Protein AF-A0A6V7QN19-F1 (afdb_monomer_lite)

InterPro domains:
  IPR008685 Centromere protein Mis12 [PF05859] (8-188)
  IPR008685 Centromere protein Mis12 [PTHR14527] (1-191)

Structure (mmCIF, N/CA/C/O backbone):
data_AF-A0A6V7QN19-F1
#
_entry.id   AF-A0A6V7QN19-F1
#
loop_
_atom_site.group_PDB
_atom_site.id
_atom_site.type_symbol
_atom_site.label_atom_id
_atom_site.label_alt_id
_atom_site.label_comp_id
_atom_site.label_asym_id
_atom_site.label_entity_id
_atom_site.label_seq_id
_atom_site.pdbx_PDB_ins_code
_atom_site.Cartn_x
_atom_site.Cartn_y
_atom_site.Cartn_z
_atom_site.occupancy
_atom_site.B_iso_or_equiv
_atom_site.auth_seq_id
_atom_site.auth_comp_id
_atom_site.auth_asym_id
_atom_site.auth_atom_id
_atom_site.pdbx_PDB_model_num
ATOM 1 N N . MET A 1 1 ? 31.272 -6.705 -22.061 1.00 44.31 1 MET A N 1
ATOM 2 C CA . MET A 1 1 ? 30.034 -7.475 -21.869 1.00 44.31 1 MET A CA 1
ATOM 3 C C . MET A 1 1 ? 28.906 -6.750 -22.588 1.00 44.31 1 MET A C 1
ATOM 5 O O . MET A 1 1 ? 28.684 -5.575 -22.308 1.00 44.31 1 MET A O 1
ATOM 9 N N . LYS A 1 2 ? 28.312 -7.354 -23.618 1.00 42.09 2 LYS A N 1
ATOM 10 C CA . LYS A 1 2 ? 27.216 -6.743 -24.399 1.00 42.09 2 LYS A CA 1
ATOM 11 C C . LYS A 1 2 ? 25.901 -6.929 -23.632 1.00 42.09 2 LYS A C 1
ATOM 13 O O . LYS A 1 2 ? 25.722 -7.966 -23.018 1.00 42.09 2 LYS A O 1
ATOM 18 N N . VAL A 1 3 ? 24.955 -5.990 -23.747 1.00 51.81 3 VAL A N 1
ATOM 19 C CA . VAL A 1 3 ? 23.588 -6.054 -23.157 1.00 51.81 3 VAL A CA 1
ATOM 20 C C . VAL A 1 3 ? 22.893 -7.420 -23.357 1.00 51.81 3 VAL A C 1
ATOM 22 O O . VAL A 1 3 ? 22.136 -7.869 -22.505 1.00 51.81 3 VAL A O 1
ATOM 25 N N . ARG A 1 4 ? 23.225 -8.128 -24.443 1.00 48.44 4 ARG A N 1
ATOM 26 C CA . ARG A 1 4 ? 22.726 -9.479 -24.746 1.00 48.44 4 ARG A CA 1
ATOM 27 C C . ARG A 1 4 ? 23.249 -10.593 -23.831 1.00 48.44 4 ARG A C 1
ATOM 29 O O . ARG A 1 4 ? 22.544 -11.567 -23.623 1.00 48.44 4 ARG A O 1
ATOM 36 N N . GLU A 1 5 ? 24.462 -10.472 -23.298 1.00 53.03 5 GLU A N 1
ATOM 37 C CA . GLU A 1 5 ? 25.023 -11.453 -22.351 1.00 53.03 5 GLU A CA 1
ATOM 38 C C . GLU A 1 5 ? 24.350 -11.324 -20.979 1.00 53.03 5 GLU A C 1
ATOM 40 O O . GLU A 1 5 ? 24.149 -12.318 -20.294 1.00 53.03 5 GLU A O 1
ATOM 45 N N . SER A 1 6 ? 23.931 -10.112 -20.606 1.00 57.66 6 SER A N 1
ATOM 46 C CA . SER A 1 6 ? 23.179 -9.875 -19.375 1.00 57.66 6 SER A CA 1
ATOM 47 C C . SER A 1 6 ? 21.701 -10.250 -19.437 1.00 57.66 6 SER A C 1
ATOM 49 O O . SER A 1 6 ? 21.143 -10.648 -18.422 1.00 57.66 6 SER A O 1
ATOM 51 N N . GLU A 1 7 ? 21.061 -10.144 -20.604 1.00 62.59 7 GLU A N 1
ATOM 52 C CA . GLU A 1 7 ? 19.684 -10.630 -20.782 1.00 62.59 7 GLU A CA 1
ATOM 53 C C . GLU A 1 7 ? 19.607 -12.152 -20.631 1.00 62.59 7 GLU A C 1
ATOM 55 O O . GLU A 1 7 ? 18.720 -12.652 -19.947 1.00 62.59 7 GLU A O 1
ATOM 60 N N . ALA A 1 8 ? 20.603 -12.877 -21.149 1.00 65.62 8 ALA A N 1
ATOM 61 C CA . ALA A 1 8 ? 20.695 -14.325 -20.977 1.00 65.62 8 ALA A CA 1
ATOM 62 C C . ALA A 1 8 ? 20.822 -14.746 -19.499 1.00 65.62 8 ALA A C 1
ATOM 64 O O . ALA A 1 8 ? 20.271 -15.770 -19.106 1.00 65.62 8 ALA A O 1
ATOM 65 N N . ILE A 1 9 ? 21.510 -13.952 -18.668 1.00 67.44 9 ILE A N 1
ATOM 66 C CA . ILE A 1 9 ? 21.626 -14.207 -17.222 1.00 67.44 9 ILE A CA 1
ATOM 67 C C . ILE A 1 9 ? 20.256 -14.102 -16.538 1.00 67.44 9 ILE A C 1
ATOM 69 O O . ILE A 1 9 ? 19.922 -14.927 -15.689 1.00 67.44 9 ILE A O 1
ATOM 73 N N . PHE A 1 10 ? 19.447 -13.108 -16.912 1.00 74.06 10 PHE A N 1
ATOM 74 C CA . PHE A 1 10 ? 18.097 -12.962 -16.370 1.00 74.06 10 PHE A CA 1
ATOM 75 C C . PHE A 1 10 ? 17.202 -14.140 -16.751 1.00 74.06 10 PHE A C 1
ATOM 77 O O . PHE A 1 10 ? 16.512 -14.673 -15.884 1.00 74.06 10 PHE A O 1
ATOM 84 N N . ASP A 1 11 ? 17.284 -14.597 -18.001 1.00 72.81 11 ASP A N 1
ATOM 85 C CA . ASP A 1 11 ? 16.518 -15.749 -18.482 1.00 72.81 11 ASP A CA 1
ATOM 86 C C . ASP A 1 11 ? 16.903 -17.048 -17.753 1.00 72.81 11 ASP A C 1
ATOM 88 O O . ASP A 1 11 ? 16.025 -17.821 -17.370 1.00 72.81 11 ASP A O 1
ATOM 92 N N . VAL A 1 12 ? 18.199 -17.274 -17.499 1.00 72.25 12 VAL A N 1
ATOM 93 C CA . VAL A 1 12 ? 18.695 -18.444 -16.746 1.00 72.25 12 VAL A CA 1
ATOM 94 C C . VAL A 1 12 ? 18.194 -18.442 -15.301 1.00 72.25 12 VAL A C 1
ATOM 96 O O . VAL A 1 12 ? 17.815 -19.488 -14.777 1.00 72.25 12 VAL A O 1
ATOM 99 N N . LEU A 1 13 ? 18.152 -17.271 -14.663 1.00 70.62 13 LEU A N 1
ATOM 100 C CA . LEU A 1 13 ? 17.675 -17.117 -13.287 1.00 70.62 13 LEU A CA 1
ATOM 101 C C . LEU A 1 13 ? 16.143 -17.003 -13.187 1.00 70.62 13 LEU A C 1
ATOM 103 O O . LEU A 1 13 ? 15.611 -16.862 -12.086 1.00 70.62 13 LEU A O 1
ATOM 107 N N . GLY A 1 14 ? 15.424 -17.032 -14.316 1.00 77.81 14 GLY A N 1
ATOM 108 C CA . GLY A 1 14 ? 13.977 -16.805 -14.365 1.00 77.81 14 GLY A CA 1
ATOM 109 C C . GLY A 1 14 ? 13.561 -15.414 -13.869 1.00 77.81 14 GLY A C 1
ATOM 110 O O . GLY A 1 14 ? 12.418 -15.215 -13.456 1.00 77.81 14 GLY A O 1
ATOM 111 N N . LEU A 1 15 ? 14.486 -14.453 -13.867 1.00 81.19 15 LEU A N 1
ATOM 112 C CA . LEU A 1 15 ? 14.254 -13.099 -13.389 1.00 81.19 15 LEU A CA 1
ATOM 113 C C . LEU A 1 15 ? 13.759 -12.220 -14.531 1.00 81.19 15 LEU A C 1
ATOM 115 O O . LEU A 1 15 ? 14.274 -12.259 -15.642 1.00 81.19 15 LEU A O 1
ATOM 119 N N . ASN A 1 16 ? 12.811 -11.334 -14.228 1.00 84.12 16 ASN A N 1
ATOM 120 C CA . ASN A 1 16 ? 12.414 -10.275 -15.149 1.00 84.12 16 ASN A CA 1
ATOM 121 C C . ASN A 1 16 ? 12.486 -8.904 -14.458 1.00 84.12 16 ASN A C 1
ATOM 123 O O . ASN A 1 16 ? 11.468 -8.367 -14.013 1.00 84.12 16 ASN A O 1
ATOM 127 N N . PRO A 1 17 ? 13.689 -8.310 -14.358 1.00 83.12 17 PRO A N 1
ATOM 128 C CA . PRO A 1 17 ? 13.866 -7.006 -13.721 1.00 83.12 17 PRO A CA 1
ATOM 129 C C . PRO A 1 17 ? 13.102 -5.888 -14.433 1.00 83.12 17 PRO A C 1
ATOM 131 O O . PRO A 1 17 ? 12.690 -4.925 -13.794 1.00 83.12 17 PRO A O 1
ATOM 134 N N . GLN A 1 18 ? 12.890 -6.005 -15.749 1.00 84.44 18 GLN A N 1
ATOM 135 C CA . GLN A 1 18 ? 12.096 -5.035 -16.505 1.00 84.44 18 GLN A CA 1
ATOM 136 C C . GLN A 1 18 ? 10.628 -5.070 -16.083 1.00 84.44 18 GLN A C 1
ATOM 138 O O . GLN A 1 18 ? 10.024 -4.012 -15.936 1.00 84.44 18 GLN A O 1
ATOM 143 N N . LEU A 1 19 ? 10.064 -6.261 -15.856 1.00 88.12 19 LEU A N 1
ATOM 144 C CA . LEU A 1 19 ? 8.696 -6.410 -15.360 1.00 88.12 19 LEU A CA 1
ATOM 145 C C . LEU A 1 19 ? 8.538 -5.741 -13.992 1.00 88.12 19 LEU A C 1
ATOM 147 O O . LEU A 1 19 ? 7.644 -4.919 -13.827 1.00 88.12 19 LEU A O 1
ATOM 151 N N . PHE A 1 20 ? 9.455 -6.021 -13.063 1.00 87.56 20 PHE A N 1
ATOM 152 C CA . PHE A 1 20 ? 9.463 -5.410 -11.732 1.00 87.56 20 PHE A CA 1
ATOM 153 C C . PHE A 1 20 ? 9.578 -3.879 -11.786 1.00 87.56 20 PHE A C 1
ATOM 155 O O . PHE A 1 20 ? 8.831 -3.157 -11.130 1.00 87.56 20 PHE A O 1
ATOM 162 N N . ILE A 1 21 ? 10.492 -3.360 -12.608 1.00 89.31 21 ILE A N 1
ATOM 163 C CA . ILE A 1 21 ? 10.660 -1.915 -12.792 1.00 89.31 21 ILE A CA 1
ATOM 164 C C . ILE A 1 21 ? 9.393 -1.285 -13.368 1.00 89.31 21 ILE A C 1
ATOM 166 O O . ILE A 1 21 ? 8.974 -0.235 -12.891 1.00 89.31 21 ILE A O 1
ATOM 170 N N . ASN A 1 22 ? 8.770 -1.917 -14.363 1.00 91.38 22 ASN A N 1
ATOM 171 C CA . ASN A 1 22 ? 7.523 -1.427 -14.946 1.00 91.38 22 ASN A CA 1
ATOM 172 C C . ASN A 1 22 ? 6.380 -1.426 -13.924 1.00 91.38 22 ASN A C 1
ATOM 174 O O . ASN A 1 22 ? 5.590 -0.490 -13.905 1.00 91.38 22 ASN A O 1
ATOM 178 N N . GLU A 1 23 ? 6.305 -2.430 -13.052 1.00 93.19 23 GLU A N 1
ATOM 179 C CA . GLU A 1 23 ? 5.313 -2.481 -11.977 1.00 93.19 23 GLU A CA 1
ATOM 180 C C . GLU A 1 23 ? 5.488 -1.325 -10.983 1.00 93.19 23 GLU A C 1
ATOM 182 O O . GLU A 1 23 ? 4.512 -0.660 -10.631 1.00 93.19 23 GLU A O 1
ATOM 187 N N . ILE A 1 24 ? 6.731 -1.007 -10.601 1.00 92.69 24 ILE A N 1
ATOM 188 C CA . ILE A 1 24 ? 7.025 0.165 -9.763 1.00 92.69 24 ILE A CA 1
ATOM 189 C C . ILE A 1 24 ? 6.647 1.462 -10.481 1.00 92.69 24 ILE A C 1
ATOM 191 O O . ILE A 1 24 ? 6.028 2.332 -9.872 1.00 92.69 24 ILE A O 1
ATOM 195 N N . LEU A 1 25 ? 7.002 1.602 -11.763 1.00 91.81 25 LEU A N 1
ATOM 196 C CA . LEU A 1 25 ? 6.656 2.783 -12.560 1.00 91.81 25 LEU A CA 1
ATOM 197 C C . LEU A 1 25 ? 5.141 2.999 -12.601 1.00 91.81 25 LEU A C 1
ATOM 199 O O . LEU A 1 25 ? 4.678 4.099 -12.312 1.00 91.81 25 LEU A O 1
ATOM 203 N N . ASN A 1 26 ? 4.383 1.937 -12.877 1.00 93.31 26 ASN A N 1
ATOM 204 C CA . ASN A 1 26 ? 2.924 1.977 -12.906 1.00 93.31 26 ASN A CA 1
ATOM 205 C C . ASN A 1 26 ? 2.342 2.322 -11.531 1.00 93.31 26 ASN A C 1
ATOM 207 O O . ASN A 1 26 ? 1.476 3.182 -11.435 1.00 93.31 26 ASN A O 1
ATOM 211 N N . THR A 1 27 ? 2.864 1.720 -10.459 1.00 95.06 27 THR A N 1
ATOM 212 C CA . THR A 1 27 ? 2.413 2.003 -9.087 1.00 95.06 27 THR A CA 1
ATOM 213 C C . THR A 1 27 ? 2.610 3.476 -8.732 1.00 95.06 27 THR A C 1
ATOM 215 O O . THR A 1 27 ? 1.722 4.116 -8.174 1.00 95.06 27 THR A O 1
ATOM 218 N N . VAL A 1 28 ? 3.775 4.036 -9.063 1.00 93.75 28 VAL A N 1
ATOM 219 C CA . VAL A 1 28 ? 4.083 5.450 -8.823 1.00 93.75 28 VAL A CA 1
ATOM 220 C C . VAL A 1 28 ? 3.143 6.358 -9.621 1.00 93.75 28 VAL A C 1
ATOM 222 O O . VAL A 1 28 ? 2.650 7.347 -9.074 1.00 93.75 28 VAL A O 1
ATOM 225 N N . ASP A 1 29 ? 2.858 6.009 -10.874 1.00 92.75 29 ASP A N 1
ATOM 226 C CA . ASP A 1 29 ? 1.894 6.729 -11.706 1.00 92.75 29 ASP A CA 1
ATOM 227 C C . ASP A 1 29 ? 0.478 6.691 -11.111 1.00 92.75 29 ASP A C 1
ATOM 229 O O . ASP A 1 29 ? -0.136 7.747 -10.939 1.00 92.75 29 ASP A O 1
ATOM 233 N N . ASP A 1 30 ? -0.003 5.514 -10.706 1.00 95.38 30 ASP A N 1
ATOM 234 C CA . ASP A 1 30 ? -1.319 5.328 -10.086 1.00 95.38 30 ASP A CA 1
ATOM 235 C C . ASP A 1 30 ? -1.451 6.120 -8.774 1.00 95.38 30 ASP A C 1
ATOM 237 O O . ASP A 1 30 ? -2.483 6.742 -8.506 1.00 95.38 30 ASP A O 1
ATOM 241 N N . MET A 1 31 ? -0.393 6.157 -7.956 1.00 94.69 31 MET A N 1
ATOM 242 C CA . MET A 1 31 ? -0.372 6.927 -6.708 1.00 94.69 31 MET A CA 1
ATOM 243 C C . MET A 1 31 ? -0.483 8.435 -6.957 1.00 94.69 31 MET A C 1
ATOM 245 O O . MET A 1 31 ? -1.203 9.133 -6.238 1.00 94.69 31 MET A O 1
ATOM 249 N N . VAL A 1 32 ? 0.229 8.952 -7.960 1.00 92.75 32 VAL A N 1
ATOM 250 C CA . VAL A 1 32 ? 0.202 10.379 -8.313 1.00 92.75 32 VAL A CA 1
ATOM 251 C C . VAL A 1 32 ? -1.164 10.762 -8.860 1.00 92.75 32 VAL A C 1
ATOM 253 O O . VAL A 1 32 ? -1.743 11.757 -8.422 1.00 92.75 32 VAL A O 1
ATOM 256 N N . GLU A 1 33 ? -1.696 9.957 -9.777 1.00 92.12 33 GLU A N 1
ATOM 257 C CA . GLU A 1 33 ? -3.045 10.103 -10.319 1.00 92.12 33 GLU A CA 1
ATOM 258 C C . GLU A 1 33 ? -4.084 10.146 -9.190 1.00 92.12 33 GLU A C 1
ATOM 260 O O . GLU A 1 33 ? -4.809 11.136 -9.052 1.00 92.12 33 GLU A O 1
ATOM 265 N N . GLY A 1 34 ? -4.070 9.147 -8.302 1.00 94.31 34 GLY A N 1
ATOM 266 C CA . GLY A 1 34 ? -4.995 9.055 -7.174 1.00 94.31 34 GLY A CA 1
ATOM 267 C C . GLY A 1 34 ? -4.894 10.226 -6.192 1.00 94.31 34 GLY A C 1
ATOM 268 O O . GLY A 1 34 ? -5.916 10.732 -5.723 1.00 94.31 34 GLY A O 1
ATOM 269 N N . ALA A 1 35 ? -3.683 10.712 -5.900 1.00 94.19 35 ALA A N 1
ATOM 270 C CA . ALA A 1 35 ? -3.482 11.850 -5.003 1.00 94.19 35 ALA A CA 1
ATOM 271 C C . ALA A 1 35 ? -4.088 13.144 -5.569 1.00 94.19 35 ALA A C 1
ATOM 273 O O . ALA A 1 35 ? -4.778 13.879 -4.856 1.00 94.19 35 ALA A O 1
ATOM 274 N N . PHE A 1 36 ? -3.863 13.423 -6.856 1.00 93.75 36 PHE A N 1
ATOM 275 C CA . PHE A 1 36 ? -4.423 14.613 -7.491 1.00 93.75 36 PHE A CA 1
ATOM 276 C C . PHE A 1 36 ? -5.934 14.497 -7.706 1.00 93.75 36 PHE A C 1
ATOM 278 O O . PHE A 1 36 ? -6.640 15.486 -7.504 1.00 93.75 36 PHE A O 1
ATOM 285 N N . ASP A 1 37 ? -6.451 13.313 -8.027 1.00 93.62 37 ASP A N 1
ATOM 286 C CA . ASP A 1 37 ? -7.893 13.077 -8.114 1.00 93.62 37 ASP A CA 1
ATOM 287 C C . ASP A 1 37 ? -8.578 13.280 -6.757 1.00 93.62 37 ASP A C 1
ATOM 289 O O . ASP A 1 37 ? -9.614 13.946 -6.680 1.00 93.62 37 ASP A O 1
ATOM 293 N N . PHE A 1 38 ? -7.966 12.820 -5.663 1.00 92.31 38 PHE A N 1
ATOM 294 C CA . PHE A 1 38 ? -8.438 13.106 -4.307 1.00 92.31 38 PHE A CA 1
ATOM 295 C C . PHE A 1 38 ? -8.455 14.611 -4.004 1.00 92.31 38 PHE A C 1
ATOM 297 O O . PHE A 1 38 ? -9.438 15.133 -3.464 1.00 92.31 38 PHE A O 1
ATOM 304 N N . CYS A 1 39 ? -7.394 15.339 -4.374 1.00 87.56 39 CYS A N 1
ATOM 305 C CA . CYS A 1 39 ? -7.366 16.794 -4.242 1.00 87.56 39 CYS A CA 1
ATOM 306 C C . CYS A 1 39 ? -8.524 17.437 -5.009 1.00 87.56 39 CYS A C 1
ATOM 308 O O . CYS A 1 39 ? -9.224 18.281 -4.445 1.00 87.56 39 CYS A O 1
ATOM 310 N N . LEU A 1 40 ? -8.756 17.011 -6.256 1.00 87.81 40 LEU A N 1
ATOM 311 C CA . LEU A 1 40 ? -9.830 17.533 -7.092 1.00 87.81 40 LEU A CA 1
ATOM 312 C C . LEU A 1 40 ? -11.214 17.265 -6.475 1.00 87.81 40 LEU A C 1
ATOM 314 O O . LEU A 1 40 ? -12.051 18.167 -6.419 1.00 87.81 40 LEU A O 1
ATOM 318 N N . GLN A 1 41 ? -11.436 16.061 -5.945 1.00 88.69 41 GLN A N 1
ATOM 319 C CA . GLN A 1 41 ? -12.682 15.679 -5.273 1.00 88.69 41 GLN A CA 1
ATOM 320 C C . GLN A 1 41 ? -12.957 16.507 -4.012 1.00 88.69 41 GLN A C 1
ATOM 322 O O . GLN A 1 41 ? -14.112 16.805 -3.708 1.00 88.69 41 GLN A O 1
ATOM 327 N N . ARG A 1 42 ? -11.914 16.920 -3.278 1.00 85.25 42 ARG A N 1
ATOM 328 C CA . ARG A 1 42 ? -12.059 17.757 -2.076 1.00 85.25 42 ARG A CA 1
ATOM 329 C C . ARG A 1 42 ? -12.224 19.249 -2.357 1.00 85.25 42 ARG A C 1
ATOM 331 O O . ARG A 1 42 ? -12.666 19.977 -1.466 1.00 85.25 42 ARG A O 1
ATOM 338 N N . MET A 1 43 ? -11.924 19.724 -3.566 1.00 77.81 43 MET A N 1
ATOM 339 C CA . MET A 1 43 ? -12.007 21.153 -3.904 1.00 77.81 43 MET A CA 1
ATOM 340 C C . MET A 1 43 ? -13.359 21.818 -3.591 1.00 77.81 43 MET A C 1
ATOM 342 O O . MET A 1 43 ? -13.329 22.931 -3.066 1.00 77.81 43 MET A O 1
ATOM 346 N N . PRO A 1 44 ? -14.533 21.205 -3.846 1.00 75.94 44 PRO A N 1
ATOM 347 C CA . PRO A 1 44 ? -15.823 21.835 -3.551 1.00 75.94 44 PRO A CA 1
ATOM 348 C C . PRO A 1 44 ? -16.032 22.100 -2.055 1.00 75.94 44 PRO A C 1
ATOM 350 O O . PRO A 1 44 ? -16.618 23.113 -1.683 1.00 75.94 44 PRO A O 1
ATOM 353 N N . VAL A 1 45 ? -15.504 21.220 -1.198 1.00 77.69 45 VAL A N 1
ATOM 354 C CA . VAL A 1 45 ? -15.552 21.362 0.265 1.00 77.69 45 VAL A CA 1
ATOM 355 C C . VAL A 1 45 ? -14.643 22.507 0.724 1.00 77.69 45 VAL A C 1
ATOM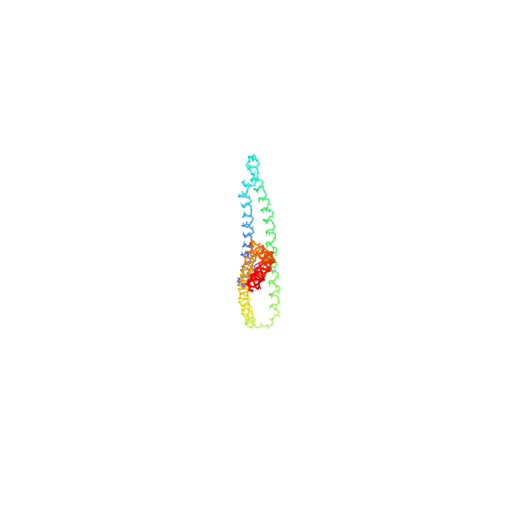 357 O O . VAL A 1 45 ? -15.004 23.269 1.615 1.00 77.69 45 VAL A O 1
ATOM 360 N N . VAL A 1 46 ? -13.481 22.662 0.081 1.00 70.06 46 VAL A N 1
ATOM 361 C CA . VAL A 1 46 ? -12.482 23.697 0.401 1.00 70.06 46 VAL A CA 1
ATOM 362 C C . VAL A 1 46 ? -12.868 25.078 -0.147 1.00 70.06 46 VAL A C 1
ATOM 364 O O . VAL A 1 46 ? -12.522 26.096 0.449 1.00 70.06 46 VAL A O 1
ATOM 367 N N . ALA A 1 47 ? -13.576 25.141 -1.278 1.00 69.44 47 ALA A N 1
ATOM 368 C CA . ALA A 1 47 ? -13.924 26.401 -1.936 1.00 69.44 47 ALA A CA 1
ATOM 369 C C . ALA A 1 47 ? -14.949 27.245 -1.152 1.00 69.44 47 ALA A C 1
ATOM 371 O O . ALA A 1 47 ? -14.935 28.470 -1.290 1.00 69.44 47 ALA A O 1
ATOM 372 N N . GLY A 1 48 ? -15.783 26.618 -0.309 1.00 64.81 48 GLY A N 1
ATOM 373 C CA . GLY A 1 48 ? -16.808 27.287 0.498 1.00 64.81 48 GLY A CA 1
ATOM 374 C C . GLY A 1 48 ? -17.942 27.918 -0.327 1.00 64.81 48 GLY A C 1
ATOM 375 O O . GLY A 1 48 ? -17.797 28.247 -1.507 1.00 64.81 48 GLY A O 1
ATOM 376 N N . VAL A 1 49 ? -19.115 28.097 0.287 1.00 56.78 49 VAL A N 1
ATOM 377 C CA . VAL A 1 49 ? -20.269 28.735 -0.370 1.00 56.78 49 VAL A CA 1
ATOM 378 C C . VAL A 1 49 ? -19.988 30.237 -0.514 1.00 56.78 49 VAL A C 1
ATOM 380 O O . VAL A 1 49 ? -20.019 30.963 0.474 1.00 56.78 49 VAL A O 1
ATOM 383 N N . GLY A 1 50 ? -19.697 30.710 -1.734 1.00 58.88 50 GLY A N 1
ATOM 384 C CA . GLY A 1 50 ? -19.595 32.150 -2.037 1.00 58.88 50 GLY A CA 1
ATOM 385 C C . GLY A 1 50 ? -18.457 32.591 -2.967 1.00 58.88 50 GLY A C 1
ATOM 386 O O . GLY A 1 50 ? -18.452 33.739 -3.402 1.00 58.88 50 GLY A O 1
ATOM 387 N N . HIS A 1 51 ? -17.515 31.713 -3.330 1.00 61.88 51 HIS A N 1
ATOM 388 C CA . HIS A 1 51 ? -16.361 32.081 -4.169 1.00 61.88 51 HIS A CA 1
ATOM 389 C C . HIS A 1 51 ? -16.396 31.431 -5.562 1.00 61.88 51 HIS A C 1
ATOM 391 O O . HIS A 1 51 ? -15.549 30.607 -5.905 1.00 61.88 51 HIS A O 1
ATOM 397 N N . ALA A 1 52 ? -17.368 31.827 -6.389 1.00 64.38 52 ALA A N 1
ATOM 398 C CA . ALA A 1 52 ? -17.601 31.259 -7.724 1.00 64.38 52 ALA A CA 1
ATOM 399 C C . ALA A 1 52 ? -16.397 31.367 -8.685 1.00 64.38 52 ALA A C 1
ATOM 401 O O . ALA A 1 52 ? -16.221 30.515 -9.552 1.00 64.38 52 ALA A O 1
ATOM 402 N N . GLU A 1 53 ? -15.559 32.392 -8.530 1.00 66.38 53 GLU A N 1
ATOM 403 C CA . GLU A 1 53 ? -14.362 32.592 -9.356 1.00 66.38 53 GLU A CA 1
ATOM 404 C C . GLU A 1 53 ? -13.182 31.733 -8.872 1.00 66.38 53 GLU A C 1
ATOM 406 O O . GLU A 1 53 ? -12.540 31.043 -9.664 1.00 66.38 53 GLU A O 1
ATOM 411 N N . LYS A 1 54 ? -12.988 31.636 -7.549 1.00 65.19 54 LYS A N 1
ATOM 412 C CA . LYS A 1 54 ? -11.997 30.741 -6.925 1.00 65.19 54 LYS A CA 1
ATOM 413 C C . LYS A 1 54 ? -12.305 29.267 -7.211 1.00 65.19 54 LYS A C 1
ATOM 415 O O . LYS A 1 54 ? -11.388 28.490 -7.452 1.00 65.19 54 LYS A O 1
ATOM 420 N N . ALA A 1 55 ? -13.586 28.899 -7.265 1.00 66.31 55 ALA A N 1
ATOM 421 C CA . ALA A 1 55 ? -14.037 27.557 -7.632 1.00 66.31 55 ALA A CA 1
ATOM 422 C C . ALA A 1 55 ? -13.732 27.178 -9.098 1.00 66.31 55 ALA A C 1
ATOM 424 O O . ALA A 1 55 ? -13.641 25.993 -9.406 1.00 66.31 55 ALA A O 1
ATOM 425 N N . LYS A 1 56 ? -13.552 28.158 -9.999 1.00 73.31 56 LYS A N 1
ATOM 426 C CA . LYS A 1 56 ? -13.225 27.926 -11.420 1.00 73.31 56 LYS A CA 1
ATOM 427 C C . LYS A 1 56 ? -11.724 27.874 -11.701 1.00 73.31 56 LYS A C 1
ATOM 429 O O . LYS A 1 56 ? -11.304 27.140 -12.593 1.00 73.31 56 LYS A O 1
ATOM 434 N N . GLU A 1 57 ? -10.923 28.629 -10.956 1.00 80.56 57 GLU A N 1
ATOM 435 C CA . GLU A 1 57 ? -9.466 28.684 -11.143 1.00 80.56 57 GLU A CA 1
ATOM 436 C C . GLU A 1 57 ? -8.718 27.595 -10.354 1.00 80.56 57 GLU A C 1
ATOM 438 O O . GLU A 1 57 ? -7.672 27.119 -10.795 1.00 80.56 57 GLU A O 1
ATOM 443 N N . LEU A 1 58 ? -9.272 27.128 -9.229 1.00 82.50 58 LEU A N 1
ATOM 444 C CA . LEU A 1 58 ? -8.650 26.089 -8.400 1.00 82.50 58 LEU A CA 1
ATOM 445 C C . LEU A 1 58 ? -8.440 24.747 -9.141 1.00 82.50 58 LEU A C 1
ATOM 447 O O . LEU A 1 58 ? -7.316 24.246 -9.094 1.00 82.50 58 LEU A O 1
ATOM 451 N N . PRO A 1 59 ? -9.417 24.198 -9.898 1.00 86.81 59 PRO A N 1
ATOM 452 C CA . PRO A 1 59 ? -9.200 22.995 -10.706 1.00 86.81 59 PRO A CA 1
ATOM 453 C C . PRO A 1 59 ? -8.057 23.159 -11.707 1.00 86.81 59 PRO A C 1
ATOM 455 O O . PRO A 1 59 ? -7.215 22.276 -11.837 1.00 86.81 59 PRO A O 1
ATOM 458 N N . LYS A 1 60 ? -7.983 24.315 -12.380 1.00 88.75 60 LYS A N 1
ATOM 459 C CA . LYS A 1 60 ? -6.932 24.605 -13.365 1.00 88.75 60 LYS A CA 1
ATOM 460 C C . LYS A 1 60 ? -5.547 24.605 -12.720 1.00 88.75 60 LYS A C 1
ATOM 462 O O . LYS A 1 60 ? -4.617 24.033 -13.283 1.00 88.75 60 LYS A O 1
ATOM 467 N N . GLY A 1 61 ? -5.422 25.197 -11.530 1.00 89.38 61 GLY A N 1
ATOM 468 C CA . GLY A 1 61 ? -4.183 25.171 -10.751 1.00 89.38 61 GLY A CA 1
ATOM 469 C C . GLY A 1 61 ? -3.771 23.752 -10.354 1.00 89.38 61 GLY A C 1
ATOM 470 O O . GLY A 1 61 ? -2.605 23.390 -10.499 1.00 89.38 61 GLY A O 1
ATOM 471 N N . VAL A 1 62 ? -4.726 22.921 -9.927 1.00 90.38 62 VAL A N 1
ATOM 472 C CA . VAL A 1 62 ? -4.467 21.514 -9.580 1.00 90.38 62 VAL A CA 1
ATOM 473 C C . VAL A 1 62 ? -4.034 20.705 -10.807 1.00 90.38 62 VAL A C 1
ATOM 475 O O . VAL A 1 62 ? -3.062 19.960 -10.718 1.00 90.38 62 VAL A O 1
ATOM 478 N N . TYR A 1 63 ? -4.660 20.901 -11.972 1.00 91.75 63 TYR A N 1
ATOM 479 C CA . TYR A 1 63 ? -4.218 20.261 -13.217 1.00 91.75 63 TYR A CA 1
ATOM 480 C C . TYR A 1 63 ? -2.813 20.705 -13.647 1.00 91.75 63 TYR A C 1
ATOM 482 O O . TYR A 1 63 ? -2.014 19.872 -14.073 1.00 91.75 63 TYR A O 1
ATOM 490 N N . ALA A 1 64 ? -2.477 21.990 -13.498 1.00 92.94 64 ALA A N 1
ATOM 491 C CA . ALA A 1 64 ? -1.135 22.490 -13.796 1.00 92.94 64 ALA A CA 1
ATOM 492 C C . ALA A 1 64 ? -0.073 21.880 -12.864 1.00 92.94 64 ALA A C 1
ATOM 494 O O . ALA A 1 64 ? 0.998 21.477 -13.324 1.00 92.94 64 ALA A O 1
ATOM 495 N N . LEU A 1 65 ? -0.382 21.756 -11.568 1.00 93.25 65 LEU A N 1
ATOM 496 C CA . LEU A 1 65 ? 0.487 21.090 -10.594 1.00 93.25 65 LEU A CA 1
ATOM 497 C C . LEU A 1 65 ? 0.636 19.596 -10.888 1.00 93.25 65 LEU A C 1
ATOM 499 O O . LEU A 1 65 ? 1.753 19.089 -10.830 1.00 93.25 65 LEU A O 1
ATOM 503 N N . ARG A 1 66 ? -0.452 18.911 -11.258 1.00 94.50 66 ARG A N 1
ATOM 504 C CA . ARG A 1 66 ? -0.427 17.503 -11.674 1.00 94.50 66 ARG A CA 1
ATOM 505 C C . ARG A 1 66 ? 0.481 17.298 -12.879 1.00 94.50 66 ARG A C 1
ATOM 507 O O . ARG A 1 66 ? 1.353 16.437 -12.846 1.00 94.50 66 ARG A O 1
ATOM 514 N N . HIS A 1 67 ? 0.330 18.125 -13.912 1.00 93.88 67 HIS A N 1
ATOM 515 C CA . HIS A 1 67 ? 1.175 18.061 -15.103 1.00 93.88 67 HIS A CA 1
ATOM 516 C C . HIS A 1 67 ? 2.655 18.293 -14.768 1.00 93.88 67 HIS A C 1
ATOM 518 O O . HIS A 1 67 ? 3.523 17.556 -15.236 1.00 93.88 67 HIS A O 1
ATOM 524 N N . LEU A 1 68 ? 2.958 19.300 -13.942 1.00 95.25 68 LEU A N 1
ATOM 525 C CA . LEU A 1 68 ? 4.326 19.584 -13.507 1.00 95.25 68 LEU A CA 1
ATOM 526 C C . LEU A 1 68 ? 4.919 18.417 -12.707 1.00 95.25 68 LEU A C 1
ATOM 528 O O . LEU A 1 68 ? 6.044 18.000 -12.980 1.00 95.25 68 LEU A O 1
ATOM 532 N N . ALA A 1 69 ? 4.162 17.892 -11.741 1.00 92.75 69 ALA A N 1
ATOM 533 C CA . ALA A 1 69 ? 4.574 16.766 -10.916 1.00 92.75 69 ALA A CA 1
ATOM 534 C C . ALA A 1 69 ? 4.863 15.534 -11.778 1.00 92.75 69 ALA A C 1
ATOM 536 O O . ALA A 1 69 ? 5.951 14.976 -11.658 1.00 92.75 69 ALA A O 1
ATOM 537 N N . LYS A 1 70 ? 3.954 15.181 -12.699 1.00 93.25 70 LYS A N 1
ATOM 538 C CA . LYS A 1 70 ? 4.136 14.056 -13.625 1.00 93.25 70 LYS A CA 1
ATOM 539 C C . LYS A 1 70 ? 5.372 14.250 -14.503 1.00 93.25 70 LYS A C 1
ATOM 541 O O . LYS A 1 70 ? 6.255 13.412 -14.493 1.00 93.25 70 LYS A O 1
ATOM 546 N N . THR A 1 71 ? 5.541 15.425 -15.111 1.00 94.00 71 THR A N 1
ATOM 547 C CA . THR A 1 71 ? 6.720 15.729 -15.949 1.00 94.00 71 THR A CA 1
ATOM 548 C C . THR A 1 71 ? 8.047 15.565 -15.192 1.00 94.00 71 THR A C 1
ATOM 550 O O . THR A 1 71 ? 9.026 15.034 -15.721 1.00 94.00 71 THR A O 1
ATOM 553 N N . ILE A 1 72 ? 8.119 16.059 -13.950 1.00 94.19 72 ILE A N 1
ATOM 554 C CA . ILE A 1 72 ? 9.327 15.936 -13.122 1.00 94.19 72 ILE A CA 1
ATOM 555 C C . ILE A 1 72 ? 9.560 14.477 -12.735 1.00 94.19 72 ILE A C 1
ATOM 557 O O . ILE A 1 72 ? 10.707 14.018 -12.730 1.00 94.19 72 ILE A O 1
ATOM 561 N N . LEU A 1 73 ? 8.487 13.776 -12.379 1.00 93.69 73 LEU A N 1
ATOM 562 C CA . LEU A 1 73 ? 8.546 12.404 -11.920 1.00 93.69 73 LEU A CA 1
ATOM 563 C C . LEU A 1 73 ? 8.932 11.459 -13.050 1.00 93.69 73 LEU A C 1
ATOM 565 O O . LEU A 1 73 ? 9.889 10.726 -12.859 1.00 93.69 73 LEU A O 1
ATOM 569 N N . ASP A 1 74 ? 8.325 11.570 -14.230 1.00 92.81 74 ASP A N 1
ATOM 570 C CA . ASP A 1 74 ? 8.668 10.798 -15.430 1.00 92.81 74 ASP A CA 1
ATOM 571 C C . ASP A 1 74 ? 10.174 10.879 -15.708 1.00 92.81 74 ASP A C 1
ATOM 573 O O . ASP A 1 74 ? 10.872 9.870 -15.778 1.00 92.81 74 ASP A O 1
ATOM 577 N N . LYS A 1 75 ? 10.731 12.098 -15.715 1.00 94.62 75 LYS A N 1
ATOM 578 C CA . LYS A 1 75 ? 12.169 12.308 -15.930 1.00 94.62 75 LYS A CA 1
ATOM 579 C C . LYS A 1 75 ? 13.038 11.647 -14.852 1.00 94.62 75 LYS A C 1
ATOM 581 O O . LYS A 1 75 ? 14.122 11.124 -15.144 1.00 94.62 75 LYS A O 1
ATOM 586 N N . ARG A 1 76 ? 12.618 11.723 -13.586 1.00 93.38 76 ARG A N 1
ATOM 587 C CA . ARG A 1 76 ? 13.344 11.098 -12.469 1.00 93.38 76 ARG A CA 1
ATOM 588 C C . ARG A 1 76 ? 13.231 9.582 -12.511 1.00 93.38 76 ARG A C 1
ATOM 590 O O . ARG A 1 76 ? 14.228 8.914 -12.262 1.00 93.38 76 ARG A O 1
ATOM 597 N N . MET A 1 77 ? 12.063 9.066 -12.856 1.00 91.44 77 MET A N 1
ATOM 598 C CA . MET A 1 77 ? 11.773 7.646 -12.946 1.00 91.44 77 MET A CA 1
ATOM 599 C C . MET A 1 77 ? 12.489 6.995 -14.132 1.00 91.44 77 MET A C 1
ATOM 601 O O . MET A 1 77 ? 13.039 5.910 -13.972 1.00 91.44 77 MET A O 1
ATOM 605 N N . ASP A 1 78 ? 12.639 7.694 -15.259 1.00 90.31 78 ASP A N 1
ATOM 606 C CA . ASP A 1 78 ? 13.498 7.263 -16.370 1.00 90.31 78 ASP A CA 1
ATOM 607 C C . ASP A 1 78 ? 14.971 7.159 -15.951 1.00 90.31 78 ASP A C 1
ATOM 609 O O . ASP A 1 78 ? 15.677 6.201 -16.279 1.00 90.31 78 ASP A O 1
ATOM 613 N N . SER A 1 79 ? 15.453 8.142 -15.188 1.00 90.69 79 SER A N 1
ATOM 614 C CA . SER A 1 79 ? 16.824 8.124 -14.663 1.00 90.69 79 SER A CA 1
ATOM 615 C C . SER A 1 79 ? 17.010 6.988 -13.653 1.00 90.69 79 SER A C 1
ATOM 617 O O . SER A 1 79 ? 17.995 6.252 -13.714 1.00 90.69 79 SER A O 1
ATOM 619 N N . TRP A 1 80 ? 16.041 6.815 -12.754 1.00 93.56 80 TRP A N 1
ATOM 620 C CA . TRP A 1 80 ? 16.022 5.748 -11.762 1.00 93.56 80 TRP A CA 1
ATOM 621 C C . TRP A 1 80 ? 15.988 4.366 -12.414 1.00 93.56 80 TRP A C 1
ATOM 623 O O . TRP A 1 80 ? 16.779 3.516 -12.024 1.00 93.56 80 TRP A O 1
ATOM 633 N N . ARG A 1 81 ? 15.171 4.156 -13.455 1.00 89.94 81 ARG A N 1
ATOM 634 C CA . ARG A 1 81 ? 15.106 2.899 -14.217 1.00 89.94 81 ARG A CA 1
ATOM 635 C C . ARG A 1 81 ? 16.478 2.477 -14.729 1.00 89.94 81 ARG A C 1
ATOM 637 O O . ARG A 1 81 ? 16.871 1.324 -14.567 1.00 89.94 81 ARG A O 1
ATOM 644 N N . ASN A 1 82 ? 17.221 3.410 -15.318 1.00 85.81 82 ASN A N 1
ATOM 645 C CA . ASN A 1 82 ? 18.555 3.128 -15.844 1.00 85.81 82 ASN A CA 1
ATOM 646 C C . ASN A 1 82 ? 19.555 2.778 -14.732 1.00 85.81 82 ASN A C 1
ATOM 648 O O . ASN A 1 82 ? 20.354 1.856 -14.889 1.00 85.81 82 ASN A O 1
ATOM 652 N N . ILE A 1 83 ? 19.488 3.478 -13.595 1.00 86.31 83 ILE A N 1
ATOM 653 C CA . ILE A 1 83 ? 20.336 3.194 -12.429 1.00 86.31 83 ILE A CA 1
ATOM 654 C C . ILE A 1 83 ? 19.981 1.835 -11.816 1.00 86.31 83 ILE A C 1
ATOM 656 O O . ILE A 1 83 ? 20.877 1.040 -11.549 1.00 86.31 83 ILE A O 1
ATOM 660 N N . ALA A 1 84 ? 18.693 1.549 -11.631 1.00 84.12 84 ALA A N 1
ATOM 661 C CA . ALA A 1 84 ? 18.199 0.303 -11.056 1.00 84.12 84 ALA A CA 1
ATOM 662 C C . ALA A 1 84 ? 18.633 -0.905 -11.895 1.00 84.12 84 ALA A C 1
ATOM 664 O O . ALA A 1 84 ? 19.204 -1.849 -11.354 1.00 84.12 84 ALA A O 1
ATOM 665 N N . LEU A 1 85 ? 18.465 -0.841 -13.220 1.00 82.12 85 LEU A N 1
ATOM 666 C CA . LEU A 1 85 ? 18.975 -1.874 -14.126 1.00 82.12 85 LEU A CA 1
ATOM 667 C C . LEU A 1 85 ? 20.493 -2.019 -14.018 1.00 82.12 85 LEU A C 1
ATOM 669 O O . LEU A 1 85 ? 20.992 -3.136 -13.932 1.00 82.12 85 LEU A O 1
ATOM 673 N N . GLY A 1 86 ? 21.226 -0.904 -13.982 1.00 81.88 86 GLY A N 1
ATOM 674 C CA . GLY A 1 86 ? 22.679 -0.912 -13.832 1.00 81.88 86 GLY A CA 1
ATOM 675 C C . GLY A 1 86 ? 23.148 -1.597 -12.545 1.00 81.88 86 GLY A C 1
ATOM 676 O O . GLY A 1 86 ? 24.076 -2.398 -12.588 1.00 81.88 86 GLY A O 1
ATOM 677 N N . ILE A 1 87 ? 22.490 -1.334 -11.414 1.00 81.44 87 ILE A N 1
ATOM 678 C CA . ILE A 1 87 ? 22.810 -1.960 -10.123 1.00 81.44 87 ILE A CA 1
ATOM 679 C C . ILE A 1 87 ? 22.498 -3.455 -10.149 1.00 81.44 87 ILE A C 1
ATOM 681 O O . ILE A 1 87 ? 23.338 -4.248 -9.737 1.00 81.44 87 ILE A O 1
ATOM 685 N N . VAL A 1 88 ? 21.331 -3.849 -10.667 1.00 78.94 88 VAL A N 1
ATOM 686 C CA . VAL A 1 88 ? 20.951 -5.266 -10.786 1.00 78.94 88 VAL A CA 1
ATOM 687 C C . VAL A 1 88 ? 21.969 -6.025 -11.644 1.00 78.94 88 VAL A C 1
ATOM 689 O O . VAL A 1 88 ? 22.397 -7.116 -11.280 1.00 78.94 88 VAL A O 1
ATOM 692 N N . LEU A 1 89 ? 22.414 -5.423 -12.749 1.00 73.88 89 LEU A N 1
ATOM 693 C CA . LEU A 1 89 ? 23.446 -5.986 -13.619 1.00 73.88 89 LEU A CA 1
ATOM 694 C C . LEU A 1 89 ? 24.805 -6.118 -12.926 1.00 73.88 89 LEU A C 1
ATOM 696 O O . LEU A 1 89 ? 25.482 -7.127 -13.101 1.00 73.88 89 LEU A O 1
ATOM 700 N N . LEU A 1 90 ? 25.217 -5.103 -12.163 1.00 76.88 90 LEU A N 1
ATOM 701 C CA . LEU A 1 90 ? 26.472 -5.133 -11.409 1.00 76.88 90 LEU A CA 1
ATOM 702 C C . LEU A 1 90 ? 26.440 -6.201 -10.314 1.00 76.88 90 LEU A C 1
ATOM 704 O O . LEU A 1 90 ? 27.388 -6.968 -10.204 1.00 76.88 90 LEU A O 1
ATOM 708 N N . PHE A 1 91 ? 25.340 -6.284 -9.567 1.00 74.88 91 PHE A N 1
ATOM 709 C CA . PHE A 1 91 ? 25.160 -7.269 -8.505 1.00 74.88 91 PHE A CA 1
ATOM 710 C C . PHE A 1 91 ? 25.194 -8.698 -9.047 1.00 74.88 91 PHE A C 1
ATOM 712 O O . PHE A 1 91 ? 25.938 -9.527 -8.539 1.00 74.88 91 PHE A O 1
ATOM 719 N N . LEU A 1 92 ? 24.452 -8.980 -10.122 1.00 71.75 92 LEU A N 1
ATOM 720 C CA . LEU A 1 92 ? 24.484 -10.305 -10.740 1.00 71.75 92 LEU A CA 1
ATOM 721 C C . LEU A 1 92 ? 25.856 -10.647 -11.307 1.00 71.75 92 LEU A C 1
ATOM 723 O O . LEU A 1 92 ? 26.250 -11.804 -11.259 1.00 71.75 92 LEU A O 1
ATOM 727 N N . ARG A 1 93 ? 26.599 -9.659 -11.818 1.00 68.31 93 ARG A N 1
ATOM 728 C CA . ARG A 1 93 ? 27.968 -9.896 -12.272 1.00 68.31 93 ARG A CA 1
ATOM 729 C C . ARG A 1 93 ? 28.884 -10.270 -11.111 1.00 68.31 93 ARG A C 1
ATOM 731 O O . ARG A 1 93 ? 29.676 -11.181 -11.282 1.00 68.31 93 ARG A O 1
ATOM 738 N N . ASP A 1 94 ? 28.795 -9.595 -9.970 1.00 68.75 94 ASP A N 1
ATOM 739 C CA . ASP A 1 94 ? 29.627 -9.922 -8.806 1.00 68.75 94 ASP A CA 1
ATOM 740 C C . ASP A 1 94 ? 29.257 -11.292 -8.217 1.00 68.75 94 ASP A C 1
ATOM 742 O O . ASP A 1 94 ? 30.153 -12.078 -7.925 1.00 68.75 94 ASP A O 1
ATOM 746 N N . VAL A 1 95 ? 27.963 -11.629 -8.154 1.00 65.50 95 VAL A N 1
ATOM 747 C CA . VAL A 1 95 ? 27.495 -12.965 -7.741 1.00 65.50 95 VAL A CA 1
ATOM 748 C C . VAL A 1 95 ? 28.004 -14.050 -8.695 1.00 65.50 95 VAL A C 1
ATOM 750 O O . VAL A 1 95 ? 28.562 -15.040 -8.238 1.00 65.50 95 VAL A O 1
ATOM 753 N N . LEU A 1 96 ? 27.889 -13.847 -10.013 1.00 63.38 96 LEU A N 1
ATOM 754 C CA . LEU A 1 96 ? 28.379 -14.801 -11.017 1.00 63.38 96 LEU A CA 1
ATOM 755 C C . LEU A 1 96 ? 29.911 -14.895 -11.057 1.00 63.38 96 LEU A C 1
ATOM 757 O O . LEU A 1 96 ? 30.445 -15.957 -11.353 1.00 63.38 96 LEU A O 1
ATOM 761 N N . LEU A 1 97 ? 30.633 -13.806 -10.775 1.00 58.25 97 LEU A N 1
ATOM 762 C CA . LEU A 1 97 ? 32.099 -13.808 -10.694 1.00 58.25 97 LEU A CA 1
ATOM 763 C C . LEU A 1 97 ? 32.604 -14.518 -9.429 1.00 58.25 97 LEU A C 1
ATOM 765 O O . LEU A 1 97 ? 33.668 -15.131 -9.472 1.00 58.25 97 LEU A O 1
ATOM 769 N N . GLU A 1 98 ? 31.862 -14.466 -8.318 1.00 55.22 98 GLU A N 1
ATOM 770 C CA . GLU A 1 98 ? 32.113 -15.337 -7.159 1.00 55.22 98 GLU A CA 1
ATOM 771 C C . GLU A 1 98 ? 31.803 -16.810 -7.480 1.00 55.22 98 GLU A C 1
ATOM 773 O O . GLU A 1 98 ? 32.468 -17.708 -6.964 1.00 55.22 98 GLU A O 1
ATOM 778 N N . GLU A 1 99 ? 30.842 -17.062 -8.370 1.00 51.84 99 GLU A N 1
ATOM 779 C CA . GLU A 1 99 ? 30.431 -18.394 -8.829 1.00 51.84 99 GLU A CA 1
ATOM 780 C C . GLU A 1 99 ? 31.454 -19.034 -9.788 1.00 51.84 99 GLU A C 1
ATOM 782 O O . GLU A 1 99 ? 31.790 -20.205 -9.630 1.00 51.84 99 GLU A O 1
ATOM 787 N N . GLU A 1 100 ? 32.042 -18.257 -10.708 1.00 50.91 100 GLU A N 1
ATOM 788 C CA . GLU A 1 100 ? 33.115 -18.693 -11.627 1.00 50.91 100 GLU A CA 1
ATOM 789 C C . GLU A 1 100 ? 34.436 -19.032 -10.900 1.00 50.91 100 GLU A C 1
ATOM 791 O O . GLU A 1 100 ? 35.337 -19.639 -11.483 1.00 50.91 100 GLU A O 1
ATOM 796 N N . LEU A 1 101 ? 34.559 -18.650 -9.622 1.00 50.28 101 LEU A N 1
ATOM 797 C CA . LEU A 1 101 ? 35.702 -18.948 -8.751 1.00 50.28 101 LEU A CA 1
ATOM 798 C C . LEU A 1 101 ? 35.460 -20.134 -7.804 1.00 50.28 101 LEU A C 1
ATOM 800 O O . LEU A 1 101 ? 36.364 -20.494 -7.044 1.00 50.28 101 LEU A O 1
ATOM 804 N N . SER A 1 102 ? 34.278 -20.756 -7.840 1.00 55.09 102 SER A N 1
ATOM 805 C CA . SER A 1 102 ? 33.992 -21.950 -7.048 1.00 55.09 102 SER A CA 1
ATOM 806 C C . SER A 1 102 ? 34.272 -23.210 -7.867 1.00 55.09 102 SER A C 1
ATOM 808 O O . SER A 1 102 ? 33.535 -23.541 -8.787 1.00 55.09 102 SER A O 1
ATOM 810 N N . ASP A 1 103 ? 35.315 -23.959 -7.498 1.00 57.53 103 ASP A N 1
ATOM 811 C CA . ASP A 1 103 ? 35.646 -25.303 -8.027 1.00 57.53 103 ASP A CA 1
ATOM 812 C C . ASP A 1 103 ? 34.628 -26.382 -7.572 1.00 57.53 103 ASP A C 1
ATOM 814 O O . ASP A 1 103 ? 34.909 -27.579 -7.554 1.00 57.53 103 ASP A O 1
ATOM 818 N N . ALA A 1 104 ? 33.447 -25.957 -7.110 1.00 60.03 104 ALA A N 1
ATOM 819 C CA . ALA A 1 104 ? 32.396 -26.828 -6.618 1.00 60.03 104 ALA A CA 1
ATOM 820 C C . ALA A 1 104 ? 31.560 -27.362 -7.785 1.00 60.03 104 ALA A C 1
ATOM 822 O O . ALA A 1 104 ? 31.128 -26.621 -8.667 1.00 60.03 104 ALA A O 1
ATOM 823 N N . GLU A 1 105 ? 31.306 -28.668 -7.762 1.00 70.62 105 GLU A N 1
ATOM 824 C CA . GLU A 1 105 ? 30.481 -29.347 -8.754 1.00 70.62 105 GLU A CA 1
ATOM 825 C C . GLU A 1 105 ? 29.063 -28.721 -8.781 1.00 70.62 105 GLU A C 1
ATOM 827 O O . GLU A 1 105 ? 28.482 -28.501 -7.711 1.00 70.62 105 GLU A O 1
ATOM 832 N N . PRO A 1 106 ? 28.487 -28.418 -9.963 1.00 72.44 106 PRO A N 1
ATOM 833 C CA . PRO A 1 106 ? 27.252 -27.629 -10.093 1.00 72.44 106 PRO A CA 1
ATOM 834 C C . PRO A 1 106 ? 26.064 -28.158 -9.276 1.00 72.44 106 PRO A C 1
ATOM 836 O O . PRO A 1 106 ? 25.254 -27.385 -8.760 1.00 72.44 106 PRO A O 1
ATOM 839 N N . ASP A 1 107 ? 25.978 -29.479 -9.119 1.00 77.56 107 ASP A N 1
ATOM 840 C CA . ASP A 1 107 ? 24.911 -30.141 -8.367 1.00 77.56 107 ASP A CA 1
ATOM 841 C C . ASP A 1 107 ? 25.014 -29.875 -6.855 1.00 77.56 107 ASP A C 1
ATOM 843 O O . ASP A 1 107 ? 24.005 -29.610 -6.203 1.00 77.56 107 ASP A O 1
ATOM 847 N N . ALA A 1 108 ? 26.231 -29.836 -6.299 1.00 78.12 108 ALA A N 1
ATOM 848 C CA . ALA A 1 108 ? 26.448 -29.546 -4.879 1.00 78.12 108 ALA A CA 1
ATOM 849 C C . ALA A 1 108 ? 26.052 -28.102 -4.519 1.00 78.12 108 ALA A C 1
ATOM 851 O O . ALA A 1 108 ? 25.570 -27.827 -3.415 1.00 78.12 108 ALA A O 1
ATOM 852 N N . TRP A 1 109 ? 26.219 -27.172 -5.461 1.00 79.56 109 TRP A N 1
ATOM 853 C CA . TRP A 1 109 ? 25.769 -25.792 -5.303 1.00 79.56 109 TRP A CA 1
ATOM 854 C C . TRP A 1 109 ? 24.241 -25.675 -5.352 1.00 79.56 109 TRP A C 1
ATOM 856 O O . TRP A 1 109 ? 23.646 -25.023 -4.487 1.00 79.56 109 TRP A O 1
ATOM 866 N N . LEU A 1 110 ? 23.595 -26.343 -6.315 1.00 82.38 110 LEU A N 1
ATOM 867 C CA . LEU A 1 110 ? 22.133 -26.371 -6.420 1.00 82.38 110 LEU A CA 1
ATOM 868 C C . LEU A 1 110 ? 21.488 -26.941 -5.155 1.00 82.38 110 LEU A C 1
ATOM 870 O O . LEU A 1 110 ? 20.485 -26.399 -4.681 1.00 82.38 110 LEU A O 1
ATOM 874 N N . ASP A 1 111 ? 22.079 -27.992 -4.588 1.00 85.44 111 ASP A N 1
ATOM 875 C CA . ASP A 1 111 ? 21.630 -28.578 -3.328 1.00 85.44 111 ASP A CA 1
ATOM 876 C C . ASP A 1 111 ? 21.772 -27.584 -2.165 1.00 85.44 111 ASP A C 1
ATOM 878 O O . ASP A 1 111 ? 20.815 -27.384 -1.412 1.00 85.44 111 ASP A O 1
ATOM 882 N N . SER A 1 112 ? 22.898 -26.865 -2.075 1.00 85.94 112 SER A N 1
ATOM 883 C CA . SER A 1 112 ? 23.106 -25.824 -1.056 1.00 85.94 112 SER A CA 1
ATOM 884 C C . SER A 1 112 ? 22.093 -24.677 -1.162 1.00 85.94 112 SER A C 1
ATOM 886 O O . SER A 1 112 ? 21.540 -24.220 -0.157 1.00 85.94 112 SER A O 1
ATOM 888 N N . MET A 1 113 ? 21.806 -24.209 -2.378 1.00 86.38 113 MET A N 1
ATOM 889 C CA . MET A 1 113 ? 20.819 -23.151 -2.610 1.00 86.38 113 MET A CA 1
ATOM 890 C C . MET A 1 113 ? 19.403 -23.608 -2.261 1.00 86.38 113 MET A C 1
ATOM 892 O O . MET A 1 113 ? 18.637 -22.858 -1.649 1.00 86.38 113 MET A O 1
ATOM 896 N N . ARG A 1 114 ? 19.054 -24.851 -2.601 1.00 91.69 114 ARG A N 1
ATOM 897 C CA . ARG A 1 114 ? 17.750 -25.437 -2.279 1.00 91.69 114 ARG A CA 1
ATOM 898 C C . ARG A 1 114 ? 17.568 -25.607 -0.771 1.00 91.69 114 ARG A C 1
ATOM 900 O O . ARG A 1 114 ? 16.492 -25.311 -0.254 1.00 91.69 114 ARG A O 1
ATOM 907 N N . GLU A 1 115 ? 18.620 -26.009 -0.064 1.00 93.12 115 GLU A N 1
ATOM 908 C CA . GLU A 1 115 ? 18.634 -26.099 1.398 1.00 93.12 115 GLU A CA 1
ATOM 909 C C . GLU A 1 115 ? 18.451 -24.724 2.058 1.00 93.12 115 GLU A C 1
ATOM 911 O O . GLU A 1 115 ? 17.600 -24.566 2.940 1.00 93.12 115 GLU A O 1
ATOM 916 N N . LYS A 1 116 ? 19.174 -23.696 1.588 1.00 94.25 116 LYS A N 1
ATOM 917 C CA . LYS A 1 116 ? 19.018 -22.316 2.078 1.00 94.25 116 LYS A CA 1
ATOM 918 C C . LYS A 1 116 ? 17.605 -21.785 1.852 1.00 94.25 116 LYS A C 1
ATOM 920 O O . LYS A 1 116 ? 17.006 -21.248 2.781 1.00 94.25 116 LYS A O 1
ATOM 925 N N . LEU A 1 117 ? 17.043 -21.977 0.656 1.00 92.25 117 LEU A N 1
ATOM 926 C CA . LEU A 1 117 ? 15.666 -21.577 0.343 1.00 92.25 117 LEU A CA 1
ATOM 927 C C . LEU A 1 117 ? 14.644 -22.304 1.222 1.00 92.25 117 LEU A C 1
ATOM 929 O O . LEU A 1 117 ? 13.710 -21.678 1.721 1.00 92.25 117 LEU A O 1
ATOM 933 N N . SER A 1 118 ? 14.834 -23.604 1.458 1.00 92.44 118 SER A N 1
ATOM 934 C CA . SER A 1 118 ? 13.979 -24.376 2.363 1.00 92.44 118 SER A CA 1
ATOM 935 C C . SER A 1 118 ? 14.052 -23.860 3.802 1.00 92.44 118 SER A C 1
ATOM 937 O O . SER A 1 118 ? 13.034 -23.816 4.492 1.00 92.44 118 SER A O 1
ATOM 939 N N . THR A 1 119 ? 15.242 -23.470 4.256 1.00 93.69 119 THR A N 1
ATOM 940 C CA . THR A 1 119 ? 15.462 -22.937 5.607 1.00 93.69 119 THR A CA 1
ATOM 941 C C . THR A 1 119 ? 14.786 -21.578 5.771 1.00 93.69 119 THR A C 1
ATOM 943 O O . THR A 1 119 ? 13.954 -21.418 6.661 1.00 93.69 119 THR A O 1
ATOM 946 N N . ILE A 1 120 ? 15.033 -20.645 4.845 1.00 94.19 120 ILE A N 1
ATOM 947 C CA . ILE A 1 120 ? 14.403 -19.315 4.832 1.00 94.19 120 ILE A CA 1
ATOM 948 C C . ILE A 1 120 ? 12.876 -19.432 4.744 1.00 94.19 120 ILE A C 1
ATOM 950 O O . ILE A 1 120 ? 12.157 -18.715 5.435 1.00 94.19 120 ILE A O 1
ATOM 954 N N . GLY A 1 121 ? 12.357 -20.352 3.924 1.00 91.69 121 GLY A N 1
ATOM 955 C CA . GLY A 1 121 ? 10.916 -20.585 3.808 1.00 91.69 121 GLY A CA 1
ATOM 956 C C . GLY A 1 121 ? 10.282 -21.052 5.121 1.00 91.69 121 GLY A C 1
ATOM 957 O O . GLY A 1 121 ? 9.192 -20.603 5.477 1.00 91.69 121 GLY A O 1
ATOM 958 N N . LYS A 1 122 ? 10.979 -21.911 5.872 1.00 95.94 122 LYS A N 1
ATOM 959 C CA . LYS A 1 122 ? 10.534 -22.360 7.195 1.00 95.94 122 LYS A CA 1
ATOM 960 C C . LYS A 1 122 ? 10.538 -21.210 8.206 1.00 95.94 122 LYS A C 1
ATOM 962 O O . LYS A 1 122 ? 9.521 -20.984 8.856 1.00 95.94 122 LYS A O 1
ATOM 967 N N . GLU A 1 123 ? 11.640 -20.469 8.292 1.00 95.88 123 GLU A N 1
ATOM 968 C CA . GLU A 1 123 ? 11.782 -19.318 9.196 1.00 95.88 123 GLU A CA 1
ATOM 969 C C . GLU A 1 123 ? 10.738 -18.233 8.899 1.00 95.88 123 GLU A C 1
ATOM 971 O O . GLU A 1 123 ? 10.110 -17.697 9.809 1.00 95.88 123 GLU A O 1
ATOM 976 N N . SER A 1 124 ? 10.479 -17.957 7.618 1.00 94.38 124 SER A N 1
ATOM 977 C CA . SER A 1 124 ? 9.435 -17.021 7.198 1.00 94.38 124 SER A CA 1
ATOM 978 C C . SER A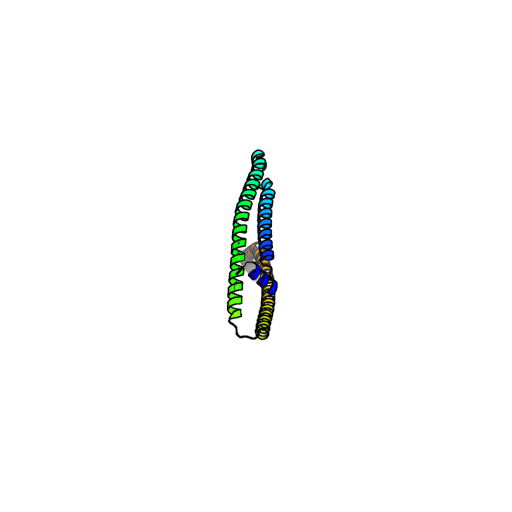 1 124 ? 8.041 -17.472 7.643 1.00 94.38 124 SER A C 1
ATOM 980 O O . SER A 1 124 ? 7.260 -16.643 8.107 1.00 94.38 124 SER A O 1
ATOM 982 N N . GLY A 1 125 ? 7.728 -18.768 7.546 1.00 96.00 125 GLY A N 1
ATOM 983 C CA . GLY A 1 125 ? 6.461 -19.317 8.032 1.00 96.00 125 GLY A CA 1
ATOM 984 C C . GLY A 1 125 ? 6.308 -19.222 9.554 1.00 96.00 125 GLY A C 1
ATOM 985 O O . GLY A 1 125 ? 5.224 -18.907 10.047 1.00 96.00 125 GLY A O 1
ATOM 986 N N . GLU A 1 126 ? 7.390 -19.454 10.300 1.00 97.06 126 GLU A N 1
ATOM 987 C CA . GLU A 1 126 ? 7.420 -19.312 11.761 1.00 97.06 126 GLU A CA 1
ATOM 988 C C . GLU A 1 126 ? 7.204 -17.852 12.191 1.00 97.06 126 GLU A C 1
ATOM 990 O O . GLU A 1 126 ? 6.329 -17.587 13.018 1.00 97.06 126 GLU A O 1
ATOM 995 N N . LEU A 1 127 ? 7.906 -16.902 11.564 1.00 96.88 127 LEU A N 1
ATOM 996 C CA . LEU A 1 127 ? 7.738 -15.465 11.813 1.00 96.88 127 LEU A CA 1
ATOM 997 C C . LEU A 1 127 ? 6.322 -14.980 11.485 1.00 96.88 127 LEU A C 1
ATOM 999 O O . LEU A 1 127 ? 5.730 -14.224 12.254 1.00 96.88 127 LEU A O 1
ATOM 1003 N N . GLN A 1 128 ? 5.742 -15.437 10.372 1.00 96.38 128 GLN A N 1
ATOM 1004 C CA . GLN A 1 128 ? 4.376 -15.067 9.997 1.00 96.38 128 GLN A CA 1
ATOM 1005 C C . GLN A 1 128 ? 3.354 -15.533 11.047 1.00 96.38 128 GLN A C 1
ATOM 1007 O O . GLN A 1 128 ? 2.396 -14.820 11.352 1.00 96.38 128 GLN A O 1
ATOM 1012 N N . ASN A 1 129 ? 3.561 -16.721 11.620 1.00 96.88 129 ASN A N 1
ATOM 1013 C CA . ASN A 1 129 ? 2.722 -17.241 12.694 1.00 96.88 129 ASN A CA 1
ATOM 1014 C C . ASN A 1 129 ? 2.902 -16.445 13.999 1.00 96.88 129 ASN A C 1
ATOM 1016 O O . ASN A 1 129 ? 1.922 -16.162 14.684 1.00 96.88 129 ASN A O 1
ATOM 1020 N N . GLU A 1 130 ? 4.131 -16.043 14.332 1.00 96.94 130 GLU A N 1
ATOM 1021 C CA . GLU A 1 130 ? 4.402 -15.188 15.492 1.00 96.94 130 GLU A CA 1
ATOM 1022 C C . GLU A 1 130 ? 3.702 -13.827 15.372 1.00 96.94 130 GLU A C 1
ATOM 1024 O O . GLU A 1 130 ? 3.012 -13.412 16.305 1.00 96.94 130 GLU A O 1
ATOM 1029 N N . ILE A 1 131 ? 3.790 -13.179 14.204 1.00 97.06 131 ILE A N 1
ATOM 1030 C CA . ILE A 1 131 ? 3.086 -11.920 13.919 1.00 97.06 131 ILE A CA 1
ATOM 1031 C C . ILE A 1 131 ? 1.580 -12.091 14.138 1.00 97.06 131 ILE A C 1
ATOM 1033 O O . ILE A 1 131 ? 0.977 -11.314 14.876 1.00 97.06 131 ILE A O 1
ATOM 1037 N N . PHE A 1 132 ? 0.980 -13.144 13.579 1.00 96.38 132 PHE A N 1
ATOM 1038 C CA . PHE A 1 132 ? -0.450 -13.415 13.741 1.00 96.38 132 PHE A CA 1
ATOM 1039 C C . PHE A 1 132 ? -0.862 -13.586 15.215 1.00 96.38 132 PHE A C 1
ATOM 1041 O O . PHE A 1 132 ? -1.908 -13.092 15.648 1.00 96.38 132 PHE A O 1
ATOM 1048 N N . LEU A 1 133 ? -0.045 -14.278 16.016 1.00 96.50 133 LEU A N 1
ATOM 1049 C CA . LEU A 1 133 ? -0.305 -14.463 17.445 1.00 96.50 133 LEU A CA 1
ATOM 1050 C C . LEU A 1 133 ? -0.184 -13.149 18.227 1.00 96.50 133 LEU A C 1
ATOM 1052 O O . LEU A 1 133 ? -1.033 -12.875 19.082 1.00 96.50 133 LEU A O 1
ATOM 1056 N N . LEU A 1 134 ? 0.825 -12.333 17.917 1.00 95.88 134 LEU A N 1
ATOM 1057 C CA . LEU A 1 134 ? 1.034 -11.023 18.536 1.00 95.88 134 LEU A CA 1
ATOM 1058 C C . LEU A 1 134 ? -0.088 -10.039 18.188 1.00 95.88 134 LEU A C 1
ATOM 1060 O O . LEU A 1 134 ? -0.591 -9.354 19.077 1.00 95.88 134 LEU A O 1
ATOM 1064 N N . GLU A 1 135 ? -0.541 -10.005 16.936 1.00 95.06 135 GLU A N 1
ATOM 1065 C CA . GLU A 1 135 ? -1.682 -9.188 16.506 1.00 95.06 135 GLU A CA 1
ATOM 1066 C C . GLU A 1 135 ? -2.960 -9.581 17.251 1.00 95.06 135 GLU A C 1
ATOM 1068 O O . GLU A 1 135 ? -3.667 -8.726 17.795 1.00 95.06 135 GLU A O 1
ATOM 1073 N N . LYS A 1 136 ? -3.232 -10.888 17.350 1.00 94.19 136 LYS A N 1
ATOM 1074 C CA . LYS A 1 136 ? -4.373 -11.401 18.113 1.00 94.19 136 LYS A CA 1
ATOM 1075 C C . LYS A 1 136 ? -4.293 -10.975 19.579 1.00 94.19 136 LYS A C 1
ATOM 1077 O O . LYS A 1 136 ? -5.291 -10.519 20.133 1.00 94.19 136 LYS A O 1
ATOM 1082 N N . GLN A 1 137 ? -3.127 -11.108 20.211 1.00 93.88 137 GLN A N 1
ATOM 1083 C CA . GLN A 1 137 ? -2.919 -10.691 21.599 1.00 93.88 137 GLN A CA 1
ATOM 1084 C C . GLN A 1 137 ? -3.104 -9.180 21.777 1.00 93.88 137 GLN A C 1
ATOM 1086 O O . GLN A 1 137 ? -3.788 -8.759 22.709 1.00 93.88 137 GLN A O 1
ATOM 1091 N N . SER A 1 138 ? -2.542 -8.375 20.876 1.00 92.75 138 SER A N 1
ATOM 1092 C CA . SER A 1 138 ? -2.687 -6.920 20.884 1.00 92.75 138 SER A CA 1
ATOM 1093 C C . SER A 1 138 ? -4.158 -6.514 20.819 1.00 92.75 138 SER A C 1
ATOM 1095 O O . SER A 1 138 ? -4.601 -5.726 21.651 1.00 92.75 138 SER A O 1
ATOM 1097 N N . HIS A 1 139 ? -4.942 -7.133 19.932 1.00 90.81 139 HIS A N 1
ATOM 1098 C CA . HIS A 1 139 ? -6.379 -6.884 19.829 1.00 90.81 139 HIS A CA 1
ATOM 1099 C C . HIS A 1 139 ? -7.135 -7.236 21.122 1.00 90.81 139 HIS A C 1
ATOM 1101 O O . HIS A 1 139 ? -8.065 -6.528 21.515 1.00 90.81 139 HIS A O 1
ATOM 1107 N N . PHE A 1 140 ? -6.758 -8.321 21.810 1.00 84.12 140 PHE A N 1
ATOM 1108 C CA . PHE A 1 140 ? -7.340 -8.649 23.116 1.00 84.12 140 PHE A CA 1
ATOM 1109 C C . PHE A 1 140 ? -6.985 -7.610 24.184 1.00 84.12 140 PHE A C 1
ATOM 1111 O O . PHE A 1 140 ? -7.875 -7.201 24.928 1.00 84.12 140 PHE A O 1
ATOM 1118 N N . CYS A 1 141 ? -5.727 -7.162 24.246 1.00 88.00 141 CYS A N 1
ATOM 1119 C CA . CY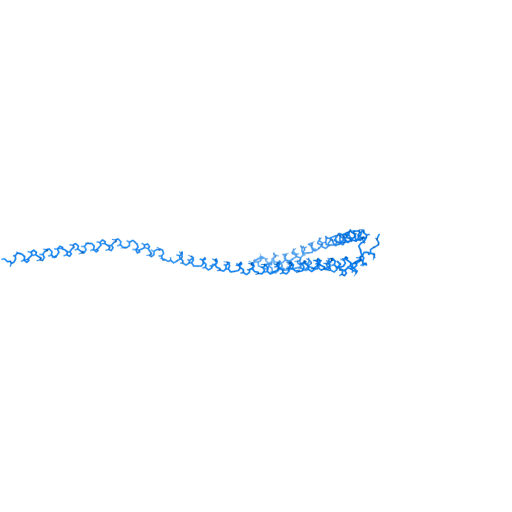S A 1 141 ? -5.298 -6.119 25.180 1.00 88.00 141 CYS A CA 1
ATOM 1120 C C . CYS A 1 141 ? -6.030 -4.799 24.93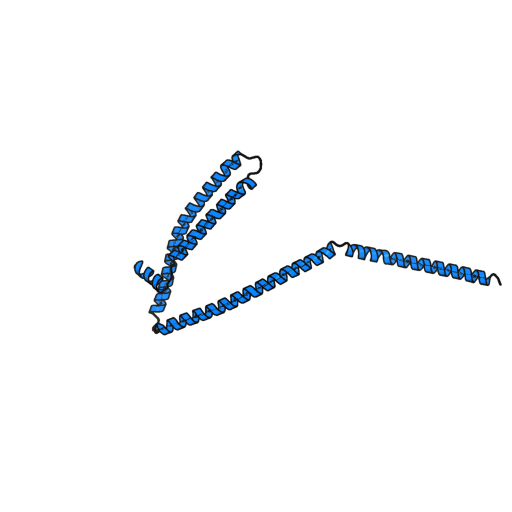1 1.00 88.00 141 CYS A C 1
ATOM 1122 O O . CYS A 1 141 ? -6.596 -4.251 25.866 1.00 88.00 141 CYS A O 1
ATOM 1124 N N . THR A 1 142 ? -6.119 -4.331 23.683 1.00 89.81 142 THR A N 1
ATOM 1125 C CA . THR A 1 142 ? -6.824 -3.081 23.362 1.00 89.81 142 THR A CA 1
ATOM 1126 C C . THR A 1 142 ? -8.304 -3.140 23.737 1.00 89.81 142 THR A C 1
ATOM 1128 O O . THR A 1 142 ? -8.834 -2.185 24.298 1.00 89.81 142 THR A O 1
ATOM 1131 N N . ASN A 1 143 ? -8.972 -4.269 23.486 1.00 87.38 143 ASN A N 1
ATOM 1132 C CA . ASN A 1 143 ? -10.365 -4.450 23.896 1.00 87.38 143 ASN A CA 1
ATOM 1133 C C . ASN A 1 143 ? -10.523 -4.459 25.420 1.00 87.38 143 ASN A C 1
ATOM 1135 O O . ASN A 1 143 ? -11.493 -3.911 25.943 1.00 87.38 143 ASN A O 1
ATOM 1139 N N . TYR A 1 144 ? -9.589 -5.091 26.133 1.00 85.44 144 TYR A N 1
ATOM 1140 C CA . TYR A 1 144 ? -9.595 -5.112 27.590 1.00 85.44 144 TYR A CA 1
ATOM 1141 C C . TYR A 1 144 ? -9.375 -3.710 28.161 1.00 85.44 144 TYR A C 1
ATOM 1143 O O . TYR A 1 144 ? -10.158 -3.276 29.000 1.00 85.44 144 TYR A O 1
ATOM 1151 N N . ASP A 1 145 ? -8.384 -2.979 27.653 1.00 89.50 145 ASP A N 1
ATOM 1152 C CA . ASP A 1 145 ? -8.093 -1.604 28.060 1.00 89.50 145 ASP A CA 1
ATOM 1153 C C . ASP A 1 145 ? -9.292 -0.683 27.798 1.00 89.50 145 ASP A C 1
ATOM 1155 O O . ASP A 1 145 ? -9.651 0.112 28.663 1.00 89.50 145 ASP A O 1
ATOM 1159 N N . ALA A 1 146 ? -9.972 -0.840 26.656 1.00 88.00 146 ALA A N 1
ATOM 1160 C CA . ALA A 1 146 ? -11.208 -0.117 26.355 1.00 88.00 146 ALA A CA 1
ATOM 1161 C C . ALA A 1 146 ? -12.340 -0.472 27.335 1.00 88.00 146 ALA A C 1
ATOM 1163 O O . ALA A 1 146 ? -12.989 0.420 27.870 1.00 88.00 146 ALA A O 1
ATOM 1164 N N . THR A 1 147 ? -12.533 -1.759 27.640 1.00 83.94 147 THR A N 1
ATOM 1165 C CA . THR A 1 147 ? -13.566 -2.213 28.592 1.00 83.94 147 THR A CA 1
ATOM 1166 C C . THR A 1 147 ? -13.285 -1.708 30.012 1.00 83.94 147 THR A C 1
ATOM 1168 O O . THR A 1 147 ? -14.201 -1.327 30.740 1.00 83.94 147 THR A O 1
ATOM 1171 N N . VAL A 1 148 ? -12.015 -1.691 30.427 1.00 88.31 148 VAL A N 1
ATOM 1172 C CA . VAL A 1 148 ? -11.590 -1.147 31.723 1.00 88.31 148 VAL A CA 1
ATOM 1173 C C . VAL A 1 148 ? -11.784 0.365 31.764 1.00 88.31 148 VAL A C 1
ATOM 1175 O O . VAL A 1 148 ? -12.289 0.872 32.763 1.00 88.31 148 VAL A O 1
ATOM 1178 N N . ALA A 1 149 ? -11.440 1.077 30.689 1.00 88.56 149 ALA A N 1
ATOM 1179 C CA . ALA A 1 149 ? -11.673 2.513 30.581 1.00 88.56 149 ALA A CA 1
ATOM 1180 C C . ALA A 1 149 ? -13.171 2.851 30.659 1.00 88.56 149 ALA A C 1
ATOM 1182 O O . ALA A 1 149 ? -13.547 3.752 31.403 1.00 88.56 149 ALA A O 1
ATOM 1183 N N . GLU A 1 150 ? -14.033 2.089 29.978 1.00 86.75 150 GLU A N 1
ATOM 1184 C CA . GLU A 1 150 ? -15.493 2.230 30.074 1.00 86.75 150 GLU A CA 1
ATOM 1185 C C . GLU A 1 150 ? -15.997 1.980 31.503 1.00 86.75 150 GLU A C 1
ATOM 1187 O O . GLU A 1 150 ? -16.769 2.773 32.041 1.00 86.75 150 GLU A O 1
ATOM 1192 N N . ALA A 1 151 ? -15.533 0.913 32.164 1.00 84.56 151 ALA A N 1
ATOM 1193 C CA . ALA A 1 151 ? -15.904 0.630 33.550 1.00 84.56 151 ALA A CA 1
ATOM 1194 C C . ALA A 1 151 ? -15.455 1.747 34.504 1.00 84.56 151 ALA A C 1
ATOM 1196 O O . ALA A 1 151 ? -16.205 2.129 35.402 1.00 84.56 151 ALA A O 1
ATOM 1197 N N . GLN A 1 152 ? -14.255 2.292 34.305 1.00 82.50 152 GLN A N 1
ATOM 1198 C CA . GLN A 1 152 ? -13.731 3.398 35.098 1.00 82.50 152 GLN A CA 1
ATOM 1199 C C . GLN A 1 152 ? -14.523 4.692 34.866 1.00 82.50 152 GLN A C 1
ATOM 1201 O O . GLN A 1 152 ? -14.881 5.360 35.834 1.00 82.50 152 GLN A O 1
ATOM 1206 N N . GLN A 1 153 ? -14.881 4.995 33.617 1.00 83.69 153 GLN A N 1
ATOM 1207 C CA . GLN A 1 153 ? -15.739 6.128 33.278 1.00 83.69 153 GLN A CA 1
ATOM 1208 C C . GLN A 1 153 ? -17.105 6.023 33.964 1.00 83.69 153 GLN A C 1
ATOM 1210 O O . GLN A 1 153 ? -17.593 7.018 34.489 1.00 83.69 153 GLN A O 1
ATOM 1215 N N . ILE A 1 154 ? -17.698 4.826 34.051 1.00 78.62 154 ILE A N 1
ATOM 1216 C CA . ILE A 1 154 ? -18.952 4.626 34.796 1.00 78.62 154 ILE A CA 1
ATOM 1217 C C . ILE A 1 154 ? -18.779 5.022 36.267 1.00 78.62 154 ILE A C 1
ATOM 1219 O O . ILE A 1 154 ? -19.674 5.641 36.830 1.00 78.62 154 ILE A O 1
ATOM 1223 N N . PHE A 1 155 ? -17.646 4.715 36.904 1.00 70.00 155 PHE A N 1
ATOM 1224 C CA . PHE A 1 155 ? -17.398 5.147 38.283 1.00 70.00 155 PHE A CA 1
ATOM 1225 C C . PHE A 1 155 ? -17.178 6.658 38.410 1.00 70.00 155 PHE A C 1
ATOM 1227 O O . PHE A 1 155 ? -17.645 7.234 39.389 1.00 70.00 155 PHE A O 1
ATOM 1234 N N . GLU A 1 156 ? -16.516 7.289 37.440 1.00 72.31 156 GLU A N 1
ATOM 1235 C CA . GLU A 1 156 ? -16.268 8.738 37.418 1.00 72.31 156 GLU A CA 1
ATOM 1236 C C . GLU A 1 156 ? -17.535 9.557 37.108 1.00 72.31 156 GLU A C 1
ATOM 1238 O O . GLU A 1 156 ? -17.742 10.615 37.698 1.00 72.31 156 GLU A O 1
ATOM 1243 N N . GLU A 1 157 ? -18.401 9.067 36.219 1.00 68.88 157 GLU A N 1
ATOM 1244 C CA . GLU A 1 157 ? -19.672 9.709 35.857 1.00 68.88 157 GLU A CA 1
ATOM 1245 C C . GLU A 1 157 ? -20.802 9.377 36.832 1.00 68.88 157 GLU A C 1
ATOM 1247 O O . GLU A 1 157 ? -21.730 10.171 37.013 1.00 68.88 157 GLU A O 1
ATOM 1252 N N . SER A 1 158 ? -20.766 8.199 37.459 1.00 60.12 158 SER A N 1
ATOM 1253 C CA . SER A 1 158 ? -21.793 7.838 38.424 1.00 60.12 158 SER A CA 1
ATOM 1254 C C . SER A 1 158 ? -21.652 8.688 39.682 1.00 60.12 158 SER A C 1
ATOM 1256 O O . SER A 1 158 ? -20.593 8.786 40.302 1.00 60.12 158 SER A O 1
ATOM 1258 N N . THR A 1 159 ? -22.784 9.202 40.152 1.00 62.91 159 THR A N 1
ATOM 1259 C CA . THR A 1 159 ? -22.952 9.863 41.453 1.00 62.91 159 THR A CA 1
ATOM 1260 C C . THR A 1 159 ? -22.599 8.959 42.637 1.00 62.91 159 THR A C 1
ATOM 1262 O O . THR A 1 159 ? -22.858 9.324 43.771 1.00 62.91 159 THR A O 1
ATOM 1265 N N . VAL A 1 160 ? -22.043 7.763 42.427 1.00 66.50 160 VAL A N 1
ATOM 1266 C CA . VAL A 1 160 ? -21.733 6.781 43.467 1.00 66.50 160 VAL A CA 1
ATOM 1267 C C . VAL A 1 160 ? -20.743 7.357 44.474 1.00 66.50 160 VAL A C 1
ATOM 1269 O O . VAL A 1 160 ? -20.942 7.183 45.674 1.00 66.50 160 VAL A O 1
ATOM 1272 N N . GLN A 1 161 ? -19.727 8.100 44.028 1.00 72.25 161 GLN A N 1
ATOM 1273 C CA . GLN A 1 161 ? -18.772 8.721 44.946 1.00 72.25 161 GLN A CA 1
ATOM 1274 C C . GLN A 1 161 ? -19.394 9.870 45.760 1.00 72.25 161 GLN A C 1
ATOM 1276 O O . GLN A 1 161 ? -19.160 9.944 46.968 1.00 72.25 161 GLN A O 1
ATOM 1281 N N . GLU A 1 162 ? -20.241 10.704 45.148 1.00 74.31 162 GLU A N 1
ATOM 1282 C CA . GLU A 1 162 ? -21.035 11.720 45.863 1.00 74.31 162 GLU A CA 1
ATOM 1283 C C . GLU A 1 162 ? -22.050 11.079 46.819 1.00 74.31 162 GLU A C 1
ATOM 1285 O O . GLU A 1 162 ? -22.130 11.466 47.978 1.00 74.31 162 GLU A O 1
ATOM 1290 N N . MET A 1 163 ? -22.749 10.023 46.402 1.00 79.38 163 MET A N 1
ATOM 1291 C CA . MET A 1 163 ? -23.693 9.271 47.232 1.00 79.38 163 MET A CA 1
ATOM 1292 C C . MET A 1 163 ? -23.000 8.635 48.440 1.00 79.38 163 MET A C 1
ATOM 1294 O O . MET A 1 163 ? -23.547 8.650 49.543 1.00 79.38 163 MET A O 1
ATOM 1298 N N . PHE A 1 164 ? -21.788 8.095 48.270 1.00 80.06 164 PHE A N 1
ATOM 1299 C CA . PHE A 1 164 ? -20.991 7.602 49.392 1.00 80.06 164 PHE A CA 1
ATOM 1300 C C . PHE A 1 164 ? -20.581 8.734 50.340 1.00 80.06 164 PHE A C 1
ATOM 1302 O O . PHE A 1 164 ? -20.611 8.529 51.555 1.00 80.06 164 PHE A O 1
ATOM 1309 N N . GLN A 1 165 ? -20.251 9.926 49.830 1.00 82.88 165 GLN A N 1
ATOM 1310 C CA . GLN A 1 165 ? -19.975 11.096 50.671 1.00 82.88 165 GLN A CA 1
ATOM 1311 C C . GLN A 1 165 ? -21.222 11.615 51.400 1.00 82.88 165 GLN A C 1
ATOM 1313 O O . GLN A 1 165 ? -21.147 11.927 52.590 1.00 82.88 165 GLN A O 1
ATOM 1318 N N . ASP A 1 166 ? -22.378 11.640 50.743 1.00 85.12 166 ASP A N 1
ATOM 1319 C CA . ASP A 1 166 ? -23.651 12.044 51.339 1.00 85.12 166 ASP A CA 1
ATOM 1320 C C . ASP A 1 166 ? -24.067 11.089 52.460 1.00 85.12 166 ASP A C 1
ATOM 1322 O O . ASP A 1 166 ? -24.423 11.518 53.558 1.00 85.12 166 ASP A O 1
ATOM 1326 N N . ILE A 1 167 ? -23.936 9.779 52.240 1.00 85.62 167 ILE A N 1
ATOM 1327 C CA . ILE A 1 167 ? -24.184 8.775 53.280 1.00 85.62 167 ILE A CA 1
ATOM 1328 C C . ILE A 1 167 ? -23.178 8.933 54.428 1.00 85.62 167 ILE A C 1
ATOM 1330 O O . ILE A 1 167 ? -23.573 8.921 55.598 1.00 85.62 167 ILE A O 1
ATOM 1334 N N . ALA A 1 168 ? -21.891 9.119 54.118 1.00 89.31 168 ALA A N 1
ATOM 1335 C CA . ALA A 1 168 ? -20.848 9.312 55.123 1.00 89.31 168 ALA A CA 1
ATOM 1336 C C . ALA A 1 168 ? -21.066 10.581 55.963 1.00 89.31 168 ALA A C 1
ATOM 1338 O O . ALA A 1 168 ? -20.769 10.578 57.158 1.00 89.31 168 ALA A O 1
ATOM 1339 N N . SER A 1 169 ? -21.623 11.644 55.378 1.00 89.06 169 SER A N 1
ATOM 1340 C CA . SER A 1 169 ? -21.937 12.892 56.083 1.00 89.06 169 SER A CA 1
ATOM 1341 C C . SER A 1 169 ? -23.253 12.832 56.874 1.00 89.06 169 SER A C 1
ATOM 1343 O O . SER A 1 169 ? -23.377 13.484 57.914 1.00 89.06 169 SER A O 1
ATOM 1345 N N . ALA A 1 170 ? -24.220 12.011 56.450 1.00 91.44 170 ALA A N 1
ATOM 1346 C CA . ALA A 1 170 ? -25.496 11.824 57.141 1.00 91.44 170 ALA A CA 1
ATOM 1347 C C . ALA A 1 170 ? -25.401 10.878 58.356 1.00 91.44 170 ALA A C 1
ATOM 1349 O O . ALA A 1 170 ? -26.135 11.045 59.338 1.00 91.44 170 ALA A O 1
ATOM 1350 N N . LEU A 1 171 ? -24.486 9.903 58.329 1.00 92.50 171 LEU A N 1
ATOM 1351 C CA . LEU A 1 171 ? -24.313 8.902 59.392 1.00 92.50 171 LEU A CA 1
ATOM 1352 C C . LEU A 1 171 ? -24.051 9.506 60.794 1.00 92.50 171 LEU A C 1
ATOM 1354 O O . LEU A 1 171 ? -24.716 9.094 61.751 1.00 92.50 171 LEU A O 1
ATOM 1358 N N . PRO A 1 172 ? -23.156 10.503 60.957 1.00 92.12 172 PRO A N 1
ATOM 1359 C CA . PRO A 1 172 ? -22.898 11.151 62.243 1.00 92.12 172 PRO A CA 1
ATOM 1360 C C . PRO A 1 172 ? -24.131 11.877 62.788 1.00 92.12 172 PRO A C 1
ATOM 1362 O O . PRO A 1 172 ? -24.405 11.831 63.988 1.00 92.12 172 PRO A O 1
ATOM 1365 N N . VAL A 1 173 ? -24.908 12.517 61.906 1.00 93.50 173 VAL A N 1
ATOM 1366 C CA . VAL A 1 173 ? -26.137 13.237 62.274 1.00 93.50 173 VAL A CA 1
ATOM 1367 C C . VAL A 1 173 ? -27.180 12.263 62.812 1.00 93.50 173 VAL A C 1
ATOM 1369 O O . VAL A 1 173 ? -27.827 12.529 63.830 1.00 93.50 173 VAL A O 1
ATOM 1372 N N . LEU A 1 174 ? -27.319 11.112 62.157 1.00 93.12 174 LEU A N 1
ATOM 1373 C CA . LEU A 1 174 ? -28.234 10.059 62.574 1.00 93.12 174 LEU A CA 1
ATOM 1374 C C . LEU A 1 174 ? -27.813 9.458 63.925 1.00 93.12 174 LEU A C 1
ATOM 1376 O O . LEU A 1 174 ? -28.641 9.340 64.830 1.00 93.12 174 LEU A O 1
ATOM 1380 N N . HIS A 1 175 ? -26.517 9.181 64.103 1.00 92.56 175 HIS A N 1
ATOM 1381 C CA . HIS A 1 175 ? -25.951 8.736 65.381 1.00 92.56 175 HIS A CA 1
ATOM 1382 C C . HIS A 1 175 ? -26.217 9.728 66.519 1.00 92.56 175 HIS A C 1
ATOM 1384 O O . HIS A 1 175 ? -26.593 9.323 67.623 1.00 92.56 175 HIS A O 1
ATOM 1390 N N . CYS A 1 176 ? -26.070 11.027 66.251 1.00 93.44 176 CYS A N 1
ATOM 1391 C CA . CYS A 1 176 ? -26.326 12.073 67.234 1.00 93.44 176 CYS A CA 1
ATOM 1392 C C . CYS A 1 176 ? -27.810 12.107 67.641 1.00 93.44 176 CYS A C 1
ATOM 1394 O O . CYS A 1 176 ? -28.128 12.035 68.829 1.00 93.44 176 CYS A O 1
ATOM 1396 N N . LYS A 1 177 ? -28.731 12.086 66.665 1.00 94.00 177 LYS A N 1
ATOM 1397 C CA . LYS A 1 177 ? -30.185 12.036 66.919 1.00 94.00 177 LYS A CA 1
ATOM 1398 C C . LYS A 1 177 ? -30.612 10.801 67.713 1.00 94.00 177 LYS A C 1
ATOM 1400 O O . LYS A 1 177 ? -31.444 10.917 68.611 1.00 94.00 177 LYS A O 1
ATOM 1405 N N . ILE A 1 178 ? -30.047 9.630 67.419 1.00 94.00 178 ILE A N 1
ATOM 1406 C CA . ILE A 1 178 ? -30.328 8.398 68.175 1.00 94.00 178 ILE A CA 1
ATOM 1407 C C . ILE A 1 178 ? -29.850 8.531 69.626 1.00 94.00 178 ILE A C 1
ATOM 1409 O O . ILE A 1 178 ? -30.577 8.162 70.549 1.00 94.00 178 ILE A O 1
ATOM 1413 N N . SER A 1 179 ? -28.659 9.098 69.844 1.00 91.50 179 SER A N 1
ATOM 1414 C CA . SER A 1 179 ? -28.130 9.355 71.189 1.00 91.50 179 SER A CA 1
ATOM 1415 C C . SER A 1 179 ? -29.032 10.304 71.987 1.00 91.50 179 SER A C 1
ATOM 1417 O O . SER A 1 179 ? -29.350 10.035 73.146 1.00 91.50 179 SER A O 1
ATOM 1419 N N . GLU A 1 180 ? -29.527 11.377 71.364 1.00 92.88 180 GLU A N 1
ATOM 1420 C CA . GLU A 1 180 ? -30.472 12.299 72.006 1.00 92.88 180 GLU A CA 1
ATOM 1421 C C . GLU A 1 180 ? -31.818 11.648 72.339 1.00 92.88 180 GLU A C 1
ATOM 1423 O O . GLU A 1 180 ? -32.357 11.859 73.429 1.00 92.88 180 GLU A O 1
ATOM 1428 N N . LEU A 1 181 ? -32.368 10.846 71.422 1.00 92.38 181 LEU A N 1
ATOM 1429 C CA . LEU A 1 181 ? -33.617 10.119 71.653 1.00 92.38 181 LEU A CA 1
ATOM 1430 C C . LEU A 1 181 ? -33.481 9.109 72.796 1.00 92.38 181 LEU A C 1
ATOM 1432 O O . LEU A 1 181 ? -34.383 9.019 73.630 1.00 92.38 181 LEU A O 1
ATOM 1436 N N . ASN A 1 182 ? -32.351 8.406 72.885 1.00 91.06 182 ASN A N 1
ATOM 1437 C CA . ASN A 1 182 ? -32.071 7.496 73.995 1.00 91.06 182 ASN A CA 1
ATOM 1438 C C . ASN A 1 182 ? -32.006 8.240 75.336 1.00 91.06 182 ASN A C 1
ATOM 1440 O O . ASN A 1 182 ? -32.687 7.836 76.276 1.00 91.06 182 ASN A O 1
ATOM 1444 N N . LYS A 1 183 ? -31.303 9.380 75.409 1.00 91.38 183 LYS A N 1
ATOM 1445 C CA . LYS A 1 183 ? -31.263 10.215 76.626 1.00 91.38 183 LYS A CA 1
ATOM 1446 C C . LYS A 1 183 ? -32.652 10.714 77.035 1.00 91.38 183 LYS A C 1
ATOM 1448 O O . LYS A 1 183 ? -33.002 10.699 78.215 1.00 91.38 183 LYS A O 1
ATOM 1453 N N . LYS A 1 184 ? -33.477 11.141 76.069 1.00 88.38 184 LYS A N 1
ATOM 1454 C CA . LYS A 1 184 ? -34.867 11.553 76.334 1.00 88.38 184 LYS A CA 1
ATOM 1455 C C . LYS A 1 184 ? -35.703 10.392 76.869 1.00 88.38 184 LYS A C 1
ATOM 1457 O O . LYS A 1 184 ? -36.422 10.582 77.850 1.00 88.38 184 LYS A O 1
ATOM 1462 N N . ARG A 1 185 ? -35.580 9.198 76.282 1.00 88.75 185 ARG A N 1
ATOM 1463 C CA . ARG A 1 185 ? -36.256 7.986 76.766 1.00 88.75 185 ARG A CA 1
ATOM 1464 C C . ARG A 1 185 ? -35.856 7.656 78.205 1.00 88.75 185 ARG A C 1
ATOM 1466 O O . ARG A 1 185 ? -36.736 7.502 79.044 1.00 88.75 185 ARG A O 1
ATOM 1473 N N . GLU A 1 186 ? -34.561 7.648 78.509 1.00 88.50 186 GLU A N 1
ATOM 1474 C CA . GLU A 1 186 ? -34.044 7.399 79.862 1.00 88.50 186 GLU A CA 1
ATOM 1475 C C . GLU A 1 186 ? -34.553 8.430 80.879 1.00 88.50 186 GLU A C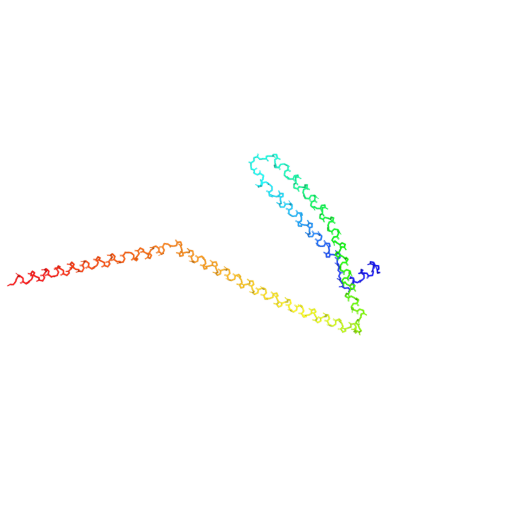 1
ATOM 1477 O O . GLU A 1 186 ? -34.883 8.074 82.012 1.00 88.50 186 GLU A O 1
ATOM 1482 N N . SER A 1 187 ? -34.678 9.702 80.480 1.00 80.38 187 SER A N 1
ATOM 1483 C CA . SER A 1 187 ? -35.228 10.759 81.339 1.00 80.38 187 SER A CA 1
ATOM 1484 C C . SER A 1 187 ? -36.722 10.572 81.640 1.00 80.38 187 SER A C 1
ATOM 1486 O O . SER A 1 187 ? -37.158 10.789 82.772 1.00 80.38 187 SER A O 1
ATOM 1488 N N . LEU A 1 188 ? -37.502 10.122 80.650 1.00 84.38 188 LEU A N 1
ATOM 1489 C CA . LEU A 1 188 ? -38.933 9.841 80.793 1.00 84.38 188 LEU A CA 1
ATOM 1490 C C . LEU A 1 188 ? -39.174 8.599 81.652 1.00 84.38 188 LEU A C 1
ATOM 1492 O O . LEU A 1 188 ? -40.084 8.591 82.480 1.00 84.38 188 LEU A O 1
ATOM 1496 N N . GLU A 1 189 ? -38.338 7.573 81.501 1.00 79.31 189 GLU A N 1
ATOM 1497 C CA . GLU A 1 189 ? -38.346 6.395 82.370 1.00 79.31 189 GLU A CA 1
ATOM 1498 C C . GLU A 1 189 ? -37.977 6.764 83.809 1.00 79.31 189 GLU A C 1
ATOM 1500 O O . GLU A 1 189 ? -38.717 6.414 84.728 1.00 79.31 189 GLU A O 1
ATOM 1505 N N . HIS A 1 190 ? -36.926 7.565 84.018 1.00 80.25 190 HIS A N 1
ATOM 1506 C CA . HIS A 1 190 ? -36.585 8.092 85.344 1.00 80.25 190 HIS A CA 1
ATOM 1507 C C . HIS A 1 190 ? -37.727 8.908 85.955 1.00 80.25 190 HIS A C 1
ATOM 1509 O O . HIS A 1 190 ? -37.977 8.805 87.155 1.00 80.25 190 HIS A O 1
ATOM 1515 N N . HIS A 1 191 ? -38.429 9.717 85.158 1.00 78.94 191 HIS A N 1
ATOM 1516 C CA . HIS A 1 191 ? -39.575 10.491 85.629 1.00 78.94 191 HIS A CA 1
ATOM 1517 C C . HIS A 1 191 ? -40.761 9.590 86.008 1.00 78.94 191 HIS A C 1
ATOM 1519 O O . HIS A 1 191 ? -41.332 9.764 87.084 1.00 78.94 191 HIS A O 1
ATOM 1525 N N . ARG A 1 192 ? -41.086 8.575 85.192 1.00 79.44 192 ARG A N 1
ATOM 1526 C CA . ARG A 1 192 ? -42.113 7.565 85.514 1.00 79.44 192 ARG A CA 1
ATOM 1527 C C . ARG A 1 192 ? -41.792 6.806 86.795 1.00 79.44 192 ARG A C 1
ATOM 1529 O O . ARG A 1 192 ? -42.660 6.692 87.654 1.00 79.44 192 ARG A O 1
ATOM 1536 N N . VAL A 1 193 ? -40.562 6.313 86.937 1.00 79.06 193 VAL A N 1
ATOM 1537 C CA . VAL A 1 193 ? -40.115 5.609 88.147 1.00 79.06 193 VAL A CA 1
ATOM 1538 C C . VAL A 1 193 ? -40.244 6.531 89.360 1.00 79.06 193 VAL A C 1
ATOM 1540 O O . VAL A 1 193 ? -40.805 6.133 90.375 1.00 79.06 193 VAL A O 1
ATOM 1543 N N . ARG A 1 194 ? -39.835 7.798 89.240 1.00 74.38 194 ARG A N 1
ATOM 1544 C CA . ARG A 1 194 ? -39.965 8.783 90.321 1.00 74.38 194 ARG A CA 1
ATOM 1545 C C . ARG A 1 194 ? -41.425 9.034 90.720 1.00 74.38 194 ARG A C 1
ATOM 1547 O O . ARG A 1 194 ? -41.701 9.074 91.909 1.00 74.38 194 ARG A O 1
ATOM 1554 N N . MET A 1 195 ? -42.358 9.134 89.770 1.00 74.94 195 MET A N 1
ATOM 1555 C CA . MET A 1 195 ? -43.790 9.272 90.088 1.00 74.94 195 MET A CA 1
ATOM 1556 C C . MET A 1 195 ? -44.367 8.041 90.800 1.00 74.94 195 MET A C 1
ATOM 1558 O O . MET A 1 195 ? -45.221 8.190 91.666 1.00 74.94 195 MET A O 1
ATOM 1562 N N . LEU A 1 196 ? -43.878 6.838 90.489 1.00 71.44 196 LEU A N 1
ATOM 1563 C CA . LEU A 1 196 ? -44.292 5.611 91.179 1.00 71.44 196 LEU A CA 1
ATOM 1564 C C . LEU A 1 196 ? -43.776 5.550 92.626 1.00 71.44 196 LEU A C 1
ATOM 1566 O O . LEU A 1 196 ? -4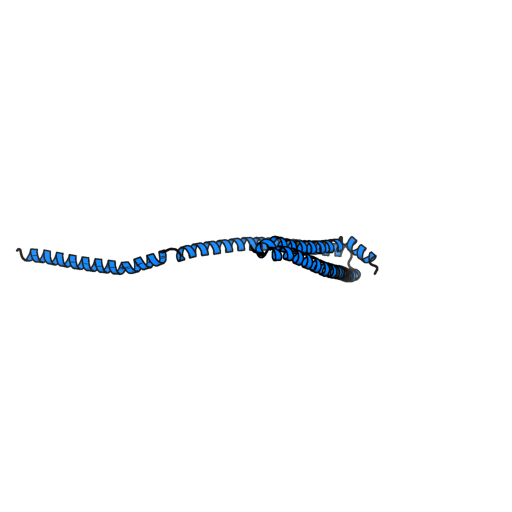4.490 5.075 93.501 1.00 71.44 196 LEU A O 1
ATOM 1570 N N . TYR A 1 197 ? -42.578 6.076 92.901 1.00 62.06 197 TYR A N 1
ATOM 1571 C CA . TYR A 1 197 ? -42.033 6.167 94.264 1.00 62.06 197 TYR A CA 1
ATOM 1572 C C . TYR A 1 197 ? -42.681 7.263 95.130 1.00 62.06 197 TYR A C 1
ATOM 1574 O O . TYR A 1 197 ? -42.553 7.209 96.346 1.00 62.06 197 TYR A O 1
ATOM 1582 N N . TRP A 1 198 ? -43.358 8.247 94.528 1.00 55.81 198 TRP A N 1
ATOM 1583 C CA . TRP A 1 198 ? -44.039 9.349 95.234 1.00 55.81 198 TRP A CA 1
ATOM 1584 C C . TRP A 1 198 ? -45.539 9.093 95.462 1.00 55.81 198 TRP A C 1
ATOM 1586 O O . TRP A 1 198 ? -46.233 9.958 95.990 1.00 55.81 198 TRP A O 1
ATOM 1596 N N . SER A 1 199 ? -46.046 7.931 95.041 1.00 54.12 199 SER A N 1
ATOM 1597 C CA . SER A 1 199 ? -47.462 7.553 95.133 1.00 54.12 199 SER A CA 1
ATOM 1598 C C . SER A 1 199 ? -47.726 6.381 96.098 1.00 54.12 199 SER A C 1
ATOM 1600 O O . SER A 1 199 ? -48.815 5.808 96.052 1.00 54.12 199 SER A O 1
ATOM 1602 N N . ASN A 1 200 ? -46.749 6.047 96.951 1.00 44.62 200 ASN A N 1
ATOM 1603 C CA . ASN A 1 200 ? -46.845 5.161 98.124 1.00 44.62 200 ASN A CA 1
ATOM 1604 C C . ASN A 1 200 ? -46.598 5.977 99.398 1.00 44.62 200 ASN A C 1
ATOM 1606 O O . ASN A 1 200 ? -47.060 5.528 100.469 1.00 44.62 200 ASN A O 1
#

Organism: NCBI:txid296719

Secondary structure (DSSP, 8-state):
--HHHHHHHHHHTT--HHHHHHHHHHHHHHHHHHHHHHHHHHHHHHH-TT-TTHHHHHHHHHHHHHHHHHHHHHHHHHHHHHHHHHHHHHHHHHHHHHHTT--S-HHHHHHHHHHHHHHHHHHHHHHHHHHHHHHHHHHHHHHHHHHHHHHHHHHHHSTHHHHHHHHHHHHHHHHHHHHHHHHHHHHHHHHHHHHHHT--

Sequence (200 aa):
MKVRESEAIFDVLGLNPQLFINEILNTVDDMVEGAFDFCLQRMPVVAGVGHAEKAKELPKGVYALRHLAKTILDKRMDSWRNIALGIVLLFLRDVLLEEELSDAEPDAWLDSMREKLSTIGKESGELQNEIFLLEKQSHFCTNYDATVAEAQQIFEESTVQEMFQDIASALPVLHCKISELNKKRESLEHHRVRMLYWSN

Foldseek 3Di:
DDPVVLVVLCVVVVHDVVVVLVVVVVVVVVVLVVVLVVVVVCLVVVCDPPNPPCSVVVNVVSVVVSVVVCVVVVVVSVVVSVVSVVVVSVVSVVVVVVVVPDPDDPVVVVVVVVVVVVVVVVVVVVVVVVVVVVVVVVVVVVVVVVVVVVVVVCVVPDCVVVVVVVCVVVVVVVVVVVVVVVVVVVVVVVVVVVVVVVPD

pLDDT: mean 81.9, std 13.29, range [42.09, 97.06]

Radius of gyration: 42.32 Å; chains: 1; bounding box: 83×63×123 Å